Protein AF-0000000078898500 (afdb_homodimer)

Secondary structure (DSSP, 8-state):
-EEEEEEEEE-HHHHHHHHHHHHHH-GGGS-SSEEEEEEEEEETTEEEEEEEE-TT-SS-EEEEEEHHHHHHHHHHHHHHTT----SSSEEEEEEETTEEEEEEEEEE------/-EEEEEEEEE-HHHHHHHHHHHHHH-GGGS-SSEEEEEEEEEETTEEEEEEEE-TT-SS-EEEEEEHHHHHHHHHHHHHHTT----SSSEEEEEEETTEEEEEEEEEE------

Radius of gyration: 23.66 Å; Cα contacts (8 Å, |Δi|>4): 399; chains: 2; bounding box: 31×82×46 Å

Structure (mmCIF, N/CA/C/O backbone):
data_AF-0000000078898500-model_v1
#
loop_
_entity.id
_entity.type
_entity.pdbx_description
1 polymer 'Uncharacterized protein'
#
loop_
_atom_site.group_PDB
_atom_site.id
_atom_site.type_symbol
_atom_site.label_atom_id
_atom_site.label_alt_id
_atom_site.label_comp_id
_atom_site.label_asym_id
_atom_site.label_entity_id
_atom_site.label_seq_id
_atom_site.pdbx_PDB_ins_code
_atom_site.Cartn_x
_atom_site.Cartn_y
_atom_site.Cartn_z
_atom_site.occupancy
_atom_site.B_iso_or_equiv
_atom_site.auth_seq_id
_atom_site.auth_comp_id
_atom_site.auth_asym_id
_atom_site.auth_atom_id
_atom_site.pdbx_PDB_model_num
ATOM 1 N N . MET A 1 1 ? -7.785 -15.367 -3.176 1 90.25 1 MET A N 1
ATOM 2 C CA . MET A 1 1 ? -8.039 -14.023 -2.66 1 90.25 1 MET A CA 1
ATOM 3 C C . MET A 1 1 ? -6.789 -13.156 -2.762 1 90.25 1 MET A C 1
ATOM 5 O O . MET A 1 1 ? -5.684 -13.609 -2.463 1 90.25 1 MET A O 1
ATOM 9 N N . ILE A 1 2 ? -6.988 -11.938 -3.266 1 95.19 2 ILE A N 1
ATOM 10 C CA . ILE A 1 2 ? -5.906 -10.961 -3.352 1 95.19 2 ILE A CA 1
ATOM 11 C C . ILE A 1 2 ? -6.289 -9.703 -2.584 1 95.19 2 ILE A C 1
ATOM 13 O O . ILE A 1 2 ? -7.363 -9.133 -2.803 1 95.19 2 ILE A O 1
ATOM 17 N N . VAL A 1 3 ? -5.434 -9.297 -1.662 1 93.69 3 VAL A N 1
ATOM 18 C CA . VAL A 1 3 ? -5.684 -8.117 -0.846 1 93.69 3 VAL A CA 1
ATOM 19 C C . VAL A 1 3 ? -4.598 -7.074 -1.104 1 93.69 3 VAL A C 1
ATOM 21 O O . VAL A 1 3 ? -3.416 -7.41 -1.2 1 93.69 3 VAL A O 1
ATOM 24 N N . GLU A 1 4 ? -4.961 -5.895 -1.242 1 92.94 4 GLU A N 1
ATOM 25 C CA . GLU A 1 4 ? -4.023 -4.781 -1.374 1 92.94 4 GLU A CA 1
ATOM 26 C C . GLU A 1 4 ? -4.016 -3.918 -0.11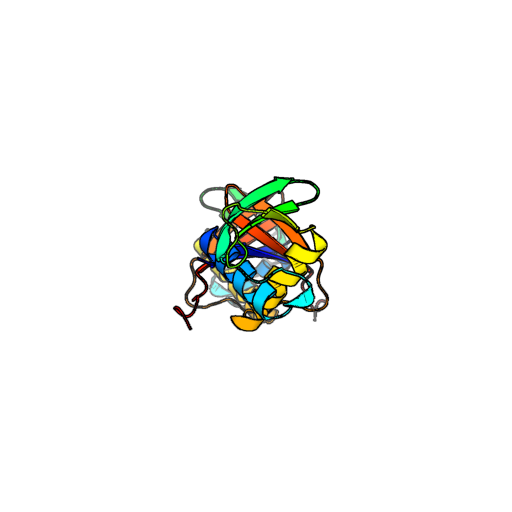6 1 92.94 4 GLU A C 1
ATOM 28 O O . GLU A 1 4 ? -5.07 -3.537 0.392 1 92.94 4 GLU A O 1
ATOM 33 N N . ASN A 1 5 ? -2.828 -3.689 0.376 1 93.88 5 ASN A N 1
ATOM 34 C CA . ASN A 1 5 ? -2.596 -2.73 1.45 1 93.88 5 ASN A CA 1
ATOM 35 C C . ASN A 1 5 ? -1.74 -1.559 0.98 1 93.88 5 ASN A C 1
ATOM 37 O O . ASN A 1 5 ? -0.604 -1.75 0.543 1 93.88 5 ASN A O 1
ATOM 41 N N . ARG A 1 6 ? -2.367 -0.391 0.997 1 93 6 ARG A N 1
ATOM 42 C CA . ARG A 1 6 ? -1.661 0.835 0.641 1 93 6 ARG A CA 1
ATOM 43 C C . ARG A 1 6 ? -1.392 1.69 1.874 1 93 6 ARG A C 1
ATOM 45 O O . ARG A 1 6 ? -2.309 1.981 2.646 1 93 6 ARG A O 1
ATOM 52 N N . ARG A 1 7 ? -0.132 2.078 2.09 1 95.12 7 ARG A N 1
ATOM 53 C CA . ARG A 1 7 ? 0.268 2.939 3.197 1 95.12 7 ARG A CA 1
ATOM 54 C C . ARG A 1 7 ? 0.946 4.207 2.689 1 95.12 7 ARG A C 1
ATOM 56 O O . ARG A 1 7 ? 1.922 4.137 1.939 1 95.12 7 ARG A O 1
ATOM 63 N N . ILE A 1 8 ? 0.421 5.324 3.018 1 96.12 8 ILE A N 1
ATOM 64 C CA . ILE A 1 8 ? 1.03 6.613 2.711 1 96.12 8 ILE A CA 1
ATOM 65 C C . ILE A 1 8 ? 1.649 7.207 3.977 1 96.12 8 ILE A C 1
ATOM 67 O O . ILE A 1 8 ? 0.943 7.492 4.945 1 96.12 8 ILE A O 1
ATOM 71 N N . ILE A 1 9 ? 2.928 7.445 3.932 1 97.19 9 ILE A N 1
ATOM 72 C CA . ILE A 1 9 ? 3.682 7.914 5.09 1 97.19 9 ILE A CA 1
ATOM 73 C C . ILE A 1 9 ? 4.047 9.383 4.906 1 97.19 9 ILE A C 1
ATOM 75 O O . ILE A 1 9 ? 4.672 9.758 3.912 1 97.19 9 ILE A O 1
ATOM 79 N N . PHE A 1 10 ? 3.652 10.164 5.848 1 97.5 10 PHE A N 1
ATOM 80 C CA . PHE A 1 10 ? 3.922 11.594 5.828 1 97.5 10 PHE A CA 1
ATOM 81 C C . PHE A 1 10 ? 5.004 11.953 6.84 1 97.5 10 PHE A C 1
ATOM 83 O O . PHE A 1 10 ? 4.824 11.773 8.047 1 97.5 10 PHE A O 1
ATOM 90 N N . SER A 1 11 ? 6.098 12.453 6.355 1 96.38 11 SER A N 1
ATOM 91 C CA . SER A 1 11 ? 7.152 12.93 7.246 1 96.38 11 SER A CA 1
ATOM 92 C C . SER A 1 11 ? 6.668 14.094 8.109 1 96.38 11 SER A C 1
ATOM 94 O O . SER A 1 11 ? 5.621 14.688 7.828 1 96.38 11 SER A O 1
ATOM 96 N N . PRO A 1 12 ? 7.438 14.422 9.141 1 95.69 12 PRO A N 1
ATOM 97 C CA . PRO A 1 12 ? 7.074 15.594 9.945 1 95.69 12 PRO A CA 1
ATOM 98 C C . PRO A 1 12 ? 6.957 16.875 9.117 1 95.69 12 PRO A C 1
ATOM 100 O O . PRO A 1 12 ? 6.062 17.688 9.352 1 95.69 12 PRO A O 1
ATOM 103 N N . GLU A 1 13 ? 7.797 16.984 8.156 1 94.94 13 GLU A N 1
ATOM 104 C CA . GLU A 1 13 ? 7.742 18.156 7.285 1 94.94 13 GLU A CA 1
ATOM 105 C C . GLU A 1 13 ? 6.469 18.172 6.445 1 94.94 13 GLU A C 1
ATOM 107 O O . GLU A 1 13 ? 5.84 19.203 6.27 1 94.94 13 GLU A O 1
ATOM 112 N N . ALA A 1 14 ? 6.105 17 5.957 1 96.5 14 ALA A N 1
ATOM 113 C CA . ALA A 1 14 ? 4.875 16.891 5.18 1 96.5 14 ALA A CA 1
ATOM 114 C C . ALA A 1 14 ? 3.65 17.188 6.043 1 96.5 14 ALA A C 1
ATOM 116 O O . ALA A 1 14 ? 2.699 17.812 5.578 1 96.5 14 ALA A O 1
ATOM 117 N N . VAL A 1 15 ? 3.701 16.734 7.254 1 96.56 15 VAL A N 1
ATOM 118 C CA . VAL A 1 15 ? 2.6 17 8.172 1 96.56 15 VAL A CA 1
ATOM 119 C C . VAL A 1 15 ? 2.48 18.5 8.422 1 96.56 15 VAL A C 1
ATOM 121 O O . VAL A 1 15 ? 1.374 19.047 8.43 1 96.56 15 VAL A O 1
ATOM 124 N N . ARG A 1 16 ? 3.588 19.156 8.586 1 95.81 16 ARG A N 1
ATOM 125 C CA . ARG A 1 16 ? 3.574 20.594 8.797 1 95.81 16 ARG A CA 1
ATOM 126 C C . ARG A 1 16 ? 2.943 21.312 7.605 1 95.81 16 ARG A C 1
ATOM 128 O O . ARG A 1 16 ? 2.119 22.219 7.781 1 95.81 16 ARG A O 1
ATOM 135 N N . GLU A 1 17 ? 3.285 20.859 6.422 1 95.81 17 GLU A N 1
ATOM 136 C CA . GLU A 1 17 ? 2.705 21.453 5.219 1 95.81 17 GLU A CA 1
ATOM 137 C C . GLU A 1 17 ? 1.206 21.172 5.137 1 95.81 17 GLU A C 1
ATOM 139 O O . GLU A 1 17 ? 0.433 22.031 4.707 1 95.81 17 GLU A O 1
ATOM 144 N N . ALA A 1 18 ? 0.847 20.031 5.582 1 96.56 18 ALA A N 1
ATOM 145 C CA . ALA A 1 18 ? -0.57 19.672 5.586 1 96.56 18 ALA A CA 1
ATOM 146 C C . ALA A 1 18 ? -1.352 20.547 6.562 1 96.56 18 ALA A C 1
ATOM 148 O O . ALA A 1 18 ? -2.469 20.984 6.262 1 96.56 18 ALA A O 1
ATOM 149 N N . VAL A 1 19 ? -0.751 20.812 7.668 1 95.56 19 VAL A N 1
ATOM 150 C CA . VAL A 1 19 ? -1.389 21.672 8.664 1 95.56 19 VAL A CA 1
ATOM 151 C C . VAL A 1 19 ? -1.566 23.078 8.086 1 95.56 19 VAL A C 1
ATOM 153 O O . VAL A 1 19 ? -2.637 23.672 8.219 1 95.56 19 VAL A O 1
ATOM 156 N N . LYS A 1 20 ? -0.564 23.562 7.457 1 93.88 20 LYS A N 1
ATOM 157 C CA . LYS A 1 20 ? -0.644 24.891 6.859 1 93.88 20 LYS A CA 1
ATOM 158 C C . LYS A 1 20 ? -1.783 24.969 5.848 1 93.88 20 LYS A C 1
ATOM 160 O O . LYS A 1 20 ? -2.596 25.891 5.891 1 93.88 20 LYS A O 1
ATOM 165 N N . LEU A 1 21 ? -1.837 24 5.02 1 94.56 21 LEU A N 1
ATOM 166 C CA . LEU A 1 21 ? -2.881 23.953 4 1 94.56 21 LEU A CA 1
ATOM 167 C C . LEU A 1 21 ? -4.262 23.906 4.641 1 94.56 21 LEU A C 1
ATOM 169 O O . LEU A 1 21 ? -5.18 24.609 4.215 1 94.56 21 LEU A O 1
ATOM 173 N N . TYR A 1 22 ? -4.355 23.078 5.594 1 94.62 22 TYR A N 1
ATOM 174 C CA . TYR A 1 22 ? -5.641 22.891 6.258 1 94.62 22 TYR A CA 1
ATOM 175 C C . TYR A 1 22 ? -6.125 24.172 6.902 1 94.62 22 TYR A C 1
ATOM 177 O O . TYR A 1 22 ? -7.297 24.547 6.777 1 94.62 22 TYR A O 1
ATOM 185 N N . ARG A 1 23 ? -5.262 24.859 7.508 1 90.69 23 ARG A N 1
ATOM 186 C CA . ARG A 1 23 ? -5.59 26.125 8.156 1 90.69 23 ARG A CA 1
ATOM 187 C C . ARG A 1 23 ? -5.98 27.188 7.129 1 90.69 23 ARG A C 1
ATOM 189 O O . ARG A 1 23 ? -6.883 28 7.371 1 90.69 23 ARG A O 1
ATOM 196 N N . GLU A 1 24 ? -5.285 27.141 6.078 1 91 24 GLU A N 1
ATOM 197 C CA . GLU A 1 24 ? -5.594 28.078 5.004 1 91 24 GLU A CA 1
ATOM 198 C C . GLU A 1 24 ? -6.965 27.797 4.395 1 91 24 GLU A C 1
ATOM 200 O O . GLU A 1 24 ? -7.68 28.719 4 1 91 24 GLU A O 1
ATOM 205 N N . SER A 1 25 ? -7.227 26.578 4.336 1 93.19 25 SER A N 1
ATOM 206 C CA . SER A 1 25 ? -8.461 26.141 3.688 1 93.19 25 SER A CA 1
ATOM 207 C C . SER A 1 25 ? -9.664 26.328 4.609 1 93.19 25 SER A C 1
ATOM 209 O O . SER A 1 25 ? -10.789 26.516 4.145 1 93.19 25 SER A O 1
ATOM 211 N N . PHE A 1 26 ? -9.422 26.281 5.895 1 90.75 26 PHE A N 1
ATOM 212 C CA . PHE A 1 26 ? -10.477 26.406 6.895 1 90.75 26 PHE A CA 1
ATOM 213 C C . PHE A 1 26 ? -10.086 27.406 7.977 1 90.75 26 PHE A C 1
ATOM 215 O O . PHE A 1 26 ? -9.93 27.031 9.141 1 90.75 26 PHE A O 1
ATOM 222 N N . PRO A 1 27 ? -10.117 28.656 7.656 1 83.19 27 PRO A N 1
ATOM 223 C CA . PRO A 1 27 ? -9.641 29.688 8.586 1 83.19 27 PRO A CA 1
ATOM 224 C C . PRO A 1 27 ? -10.5 29.781 9.844 1 83.19 27 PRO A C 1
ATOM 226 O O . PRO A 1 27 ? -10.031 30.25 10.883 1 83.19 27 PRO A O 1
ATOM 229 N N . GLN A 1 28 ? -11.711 29.344 9.734 1 80.38 28 GLN A N 1
ATOM 230 C CA . GLN A 1 28 ? -12.625 29.438 10.867 1 80.38 28 GLN A CA 1
ATOM 231 C C . GLN A 1 28 ? -12.266 28.422 11.945 1 80.38 28 GLN A C 1
ATOM 233 O O . GLN A 1 28 ? -12.688 28.562 13.102 1 80.38 28 GLN A O 1
ATOM 238 N N . LYS A 1 29 ? -11.461 27.422 11.492 1 73.69 29 LYS A N 1
ATOM 239 C CA . LYS A 1 29 ? -11.148 26.344 12.43 1 73.69 29 LYS A CA 1
ATOM 240 C C . LYS A 1 29 ? -9.859 26.641 13.195 1 73.69 29 LYS A C 1
ATOM 242 O O . LYS A 1 29 ? -9.578 26 14.203 1 73.69 29 LYS A O 1
ATOM 247 N N . GLN A 1 30 ? -9.109 27.703 12.562 1 69.19 30 GLN A N 1
ATOM 248 C CA . GLN A 1 30 ? -7.828 27.953 13.219 1 69.19 30 GLN A CA 1
ATOM 249 C C . GLN A 1 30 ? -7.547 29.453 13.297 1 69.19 30 GLN A C 1
ATOM 251 O O . GLN A 1 30 ? -7.875 30.203 12.375 1 69.19 30 GLN A O 1
ATOM 256 N N . PRO A 1 31 ? -7.027 29.844 14.492 1 69.81 31 PRO A N 1
ATOM 257 C CA . PRO A 1 31 ? -6.656 31.25 14.586 1 69.81 31 PRO A CA 1
ATOM 258 C C . PRO A 1 31 ? -5.523 31.625 13.633 1 69.81 31 PRO A C 1
ATOM 260 O O . PRO A 1 31 ? -4.648 30.812 13.344 1 69.81 31 PRO A O 1
ATOM 263 N N . PRO A 1 32 ? -5.633 32.781 13.031 1 74.88 32 PRO A N 1
ATOM 264 C CA . PRO A 1 32 ? -4.504 33.281 12.242 1 74.88 32 PRO A CA 1
ATOM 265 C C . PRO A 1 32 ? -3.207 33.344 13.039 1 74.88 32 PRO A C 1
ATOM 267 O O . PRO A 1 32 ? -3.242 33.5 14.266 1 74.88 32 PRO A O 1
ATOM 270 N N . GLY A 1 33 ? -2.082 33.031 12.516 1 85.5 33 GLY A N 1
ATOM 271 C CA . GLY A 1 33 ? -0.807 33.156 13.203 1 85.5 33 GLY A CA 1
ATOM 272 C C . GLY A 1 33 ? 0.292 32.344 12.586 1 85.5 33 GLY A C 1
ATOM 273 O O . GLY A 1 33 ? 0.13 31.797 11.484 1 85.5 33 GLY A O 1
ATOM 274 N N . VAL A 1 34 ? 1.395 32.375 13.367 1 90.19 34 VAL A N 1
ATOM 275 C CA . VAL A 1 34 ? 2.58 31.656 12.945 1 90.19 34 VAL A CA 1
ATOM 276 C C . VAL A 1 34 ? 2.541 30.234 13.516 1 90.19 34 VAL A C 1
ATOM 278 O O . VAL A 1 34 ? 2.248 30.047 14.703 1 90.19 34 VAL A O 1
ATOM 281 N N . LEU A 1 35 ? 2.75 29.281 12.664 1 92.88 35 LEU A N 1
ATOM 282 C CA . LEU A 1 35 ? 2.752 27.891 13.07 1 92.88 35 LEU A CA 1
ATOM 283 C C . LEU A 1 35 ? 4.027 27.547 13.836 1 92.88 35 LEU A C 1
ATOM 285 O O . LEU A 1 35 ? 5.133 27.844 13.375 1 92.88 35 LEU A O 1
ATOM 289 N N . GLY A 1 36 ? 3.893 27.047 15.031 1 93.75 36 GLY A N 1
ATOM 290 C CA . GLY A 1 36 ? 4.996 26.562 15.844 1 93.75 36 GLY A CA 1
ATOM 291 C C . GLY A 1 36 ? 5.156 25.062 15.812 1 93.75 36 GLY A C 1
ATOM 292 O O . GLY A 1 36 ? 4.953 24.438 14.773 1 93.75 36 GLY A O 1
ATOM 293 N N . PRO A 1 37 ? 5.574 24.469 16.922 1 94.81 37 PRO A N 1
ATOM 294 C CA . PRO A 1 37 ? 5.793 23.031 16.984 1 94.81 37 PRO A CA 1
ATOM 295 C C . PRO A 1 37 ? 4.504 22.219 16.812 1 94.81 37 PRO A C 1
ATOM 297 O O . PRO A 1 37 ? 3.438 22.672 17.234 1 94.81 37 PRO A O 1
ATOM 300 N N . ILE A 1 38 ? 4.68 21.109 16.125 1 95.5 38 ILE A N 1
ATOM 301 C CA . ILE A 1 38 ? 3.629 20.094 16 1 95.5 38 ILE A CA 1
ATOM 302 C C . ILE A 1 38 ? 4.043 18.828 16.75 1 95.5 38 ILE A C 1
ATOM 304 O O . ILE A 1 38 ? 5.109 18.266 16.484 1 95.5 38 ILE A O 1
ATOM 308 N N . ILE A 1 39 ? 3.209 18.438 17.641 1 94.56 39 ILE A N 1
ATOM 309 C CA . ILE A 1 39 ? 3.594 17.297 18.484 1 94.56 39 ILE A CA 1
ATOM 310 C C . ILE A 1 39 ? 2.496 16.234 18.453 1 94.56 39 ILE A C 1
ATOM 312 O O . ILE A 1 39 ? 1.307 16.562 18.453 1 94.56 39 ILE A O 1
ATOM 316 N N . LEU A 1 40 ? 2.922 14.992 18.422 1 95.06 40 LEU A N 1
ATOM 317 C CA . LEU A 1 40 ? 1.992 13.883 18.609 1 95.06 40 LEU A CA 1
ATOM 318 C C . LEU A 1 40 ? 1.604 13.727 20.078 1 95.06 40 LEU A C 1
ATOM 320 O O . LEU A 1 40 ? 2.432 13.336 20.891 1 95.06 40 LEU A O 1
ATOM 324 N N . ARG A 1 41 ? 0.324 13.961 20.406 1 93 41 ARG A N 1
ATOM 325 C CA . ARG A 1 41 ? -0.129 13.977 21.797 1 93 41 ARG A CA 1
ATOM 326 C C . ARG A 1 41 ? -0.593 12.594 22.234 1 93 41 ARG A C 1
ATOM 328 O O . ARG A 1 41 ? -0.509 12.25 23.422 1 93 41 ARG A O 1
ATOM 335 N N . ASN A 1 42 ? -1.138 11.961 21.312 1 90.75 42 ASN A N 1
ATOM 336 C CA . ASN A 1 42 ? -1.722 10.656 21.594 1 90.75 42 ASN A CA 1
ATOM 337 C C . ASN A 1 42 ? -1.619 9.727 20.375 1 90.75 42 ASN A C 1
ATOM 339 O O . ASN A 1 42 ? -1.684 10.18 19.234 1 90.75 42 ASN A O 1
ATOM 343 N N . GLN A 1 43 ? -1.475 8.445 20.688 1 91.06 43 GLN A N 1
ATOM 344 C CA . GLN A 1 43 ? -1.301 7.508 19.578 1 91.06 43 GLN A CA 1
ATOM 345 C C . GLN A 1 43 ? -2.586 6.734 19.312 1 91.06 43 GLN A C 1
ATOM 347 O O . GLN A 1 43 ? -2.852 6.332 18.172 1 91.06 43 GLN A O 1
ATOM 352 N N . ALA A 1 44 ? -3.387 6.488 20.391 1 89.38 44 ALA A N 1
ATOM 353 C CA . ALA A 1 44 ? -4.617 5.723 20.219 1 89.38 44 ALA A CA 1
ATOM 354 C C . ALA A 1 44 ? -5.684 6.164 21.219 1 89.38 44 ALA A C 1
ATOM 356 O O . ALA A 1 44 ? -5.598 5.844 22.406 1 89.38 44 ALA A O 1
ATOM 357 N N . PRO A 1 45 ? -6.676 7.125 20.734 1 91.56 45 PRO A N 1
ATOM 358 C CA . PRO A 1 45 ? -6.793 7.641 19.359 1 91.56 45 PRO A CA 1
ATOM 359 C C . PRO A 1 45 ? -5.746 8.703 19.047 1 91.56 45 PRO A C 1
ATOM 361 O O . PRO A 1 45 ? -5.234 9.367 19.938 1 91.56 45 PRO A O 1
ATOM 364 N N . LEU A 1 46 ? -5.418 8.859 17.812 1 95.38 46 LEU A N 1
ATOM 365 C CA . LEU A 1 46 ? -4.426 9.828 17.359 1 95.38 46 LEU A CA 1
ATOM 366 C C . LEU A 1 46 ? -4.859 11.25 17.688 1 95.38 46 LEU A C 1
ATOM 368 O O . LEU A 1 46 ? -6.027 11.602 17.516 1 95.38 46 LEU A O 1
ATOM 372 N N . ALA A 1 47 ? -3.98 11.992 18.203 1 96.56 47 ALA A N 1
ATOM 373 C CA . ALA A 1 47 ? -4.203 13.414 18.453 1 96.56 47 ALA A CA 1
ATOM 374 C C . ALA A 1 47 ? -2.934 14.227 18.219 1 96.56 47 ALA A C 1
ATOM 376 O O . ALA A 1 47 ? -1.844 13.812 18.625 1 96.56 47 ALA A O 1
ATOM 377 N N . LEU A 1 48 ? -3.102 15.352 17.562 1 96.31 48 LEU A N 1
ATOM 378 C CA . LEU A 1 48 ? -1.979 16.234 17.25 1 96.31 48 LEU A CA 1
ATOM 379 C C . LEU A 1 48 ? -2.104 17.547 18 1 96.31 48 LEU A C 1
ATOM 381 O O . LEU A 1 48 ? -3.184 18.141 18.047 1 96.31 48 LEU A O 1
ATOM 385 N N . GLY A 1 49 ? -1.084 17.922 18.641 1 95.81 49 GLY A N 1
ATOM 386 C CA . GLY A 1 49 ? -0.986 19.266 19.203 1 95.81 49 GLY A CA 1
ATOM 387 C C . GLY A 1 49 ? -0.277 20.234 18.266 1 95.81 49 GLY A C 1
ATOM 388 O O . GLY A 1 49 ? 0.845 19.969 17.828 1 95.81 49 GLY A O 1
ATOM 389 N N . ILE A 1 50 ? -0.954 21.297 18 1 95 50 ILE A N 1
ATOM 390 C CA . ILE A 1 50 ? -0.419 22.328 17.109 1 95 50 ILE A CA 1
ATOM 391 C C . ILE A 1 50 ? -0.225 23.625 17.875 1 95 50 ILE A C 1
ATOM 393 O O . ILE A 1 50 ? -1.163 24.141 18.5 1 95 50 ILE A O 1
ATOM 397 N N . SER A 1 51 ? 0.979 24.109 17.812 1 94.19 51 SER A N 1
ATOM 398 C CA . SER A 1 51 ? 1.248 25.391 18.453 1 94.19 51 SER A CA 1
ATOM 399 C C . SER A 1 51 ? 1.11 26.547 17.469 1 94.19 51 SER A C 1
ATOM 401 O O . SER A 1 51 ? 1.684 26.5 16.375 1 94.19 51 SER A O 1
ATOM 403 N N . VAL A 1 52 ? 0.276 27.516 17.891 1 92.56 52 VAL A N 1
ATOM 404 C CA . VAL A 1 52 ? 0.057 28.672 17.016 1 92.56 52 VAL A CA 1
ATOM 405 C C . VAL A 1 52 ? 0.319 29.953 17.797 1 92.56 52 VAL A C 1
ATOM 407 O O . VAL A 1 52 ? -0.134 30.109 18.938 1 92.56 52 VAL A O 1
ATOM 410 N N . GLN A 1 53 ? 1.094 30.844 17.156 1 92.31 53 GLN A N 1
ATOM 411 C CA . GLN A 1 53 ? 1.301 32.188 17.719 1 92.31 53 GLN A CA 1
ATOM 412 C C . GLN A 1 53 ? 0.488 33.219 16.969 1 92.31 53 GLN A C 1
ATOM 414 O O . GLN A 1 53 ? 0.762 33.5 15.805 1 92.31 53 GLN A O 1
ATOM 419 N N . ALA A 1 54 ? -0.534 33.781 17.688 1 85.81 54 ALA A N 1
ATOM 420 C CA . ALA A 1 54 ? -1.35 34.844 17.078 1 85.81 54 ALA A CA 1
ATOM 421 C C . ALA A 1 54 ? -0.516 36.094 16.781 1 85.81 54 ALA A C 1
ATOM 423 O O . ALA A 1 54 ? 0.501 36.344 17.438 1 85.81 54 ALA A O 1
ATOM 424 N N . VAL A 1 55 ? -1.06 36.75 15.766 1 83.12 55 VAL A N 1
ATOM 425 C CA . VAL A 1 55 ? -0.391 38 15.461 1 83.12 55 VAL A CA 1
ATOM 426 C C . VAL A 1 55 ? -0.405 38.906 16.688 1 83.12 55 VAL A C 1
ATOM 428 O O . VAL A 1 55 ? -1.461 39.156 17.281 1 83.12 55 VAL A O 1
ATOM 431 N N . GLY A 1 56 ? 0.711 39.375 17.047 1 86.62 56 GLY A N 1
ATOM 432 C CA . GLY A 1 56 ? 0.811 40.281 18.172 1 86.62 56 GLY A CA 1
ATOM 433 C C . GLY A 1 56 ? 0.928 39.562 19.516 1 86.62 56 GLY A C 1
ATOM 434 O O . GLY A 1 56 ? 1.115 40.219 20.547 1 86.62 56 GLY A O 1
ATOM 435 N N . ALA A 1 57 ? 0.646 38.312 19.422 1 86.75 57 ALA A N 1
ATOM 436 C CA . ALA A 1 57 ? 0.751 37.562 20.656 1 86.75 57 ALA A CA 1
ATOM 437 C C . ALA A 1 57 ? 2.201 37.188 20.953 1 86.75 57 ALA A C 1
ATOM 439 O O . ALA A 1 57 ? 3.012 37.062 20.031 1 86.75 57 ALA A O 1
ATOM 440 N N . SER A 1 58 ? 2.584 37.188 22.219 1 89.5 58 SER A N 1
ATOM 441 C CA . SER A 1 58 ? 3.949 36.812 22.594 1 89.5 58 SER A CA 1
ATOM 442 C C . SER A 1 58 ? 4.086 35.312 22.812 1 89.5 58 SER A C 1
ATOM 444 O O . SER A 1 58 ? 5.188 34.781 22.766 1 89.5 58 SER A O 1
ATOM 446 N N . ASN A 1 59 ? 2.932 34.719 23.141 1 91.56 59 ASN A N 1
ATOM 447 C CA . ASN A 1 59 ? 2.996 33.281 23.5 1 91.56 59 ASN A CA 1
ATOM 448 C C . ASN A 1 59 ? 2.268 32.438 22.469 1 91.56 59 ASN A C 1
ATOM 450 O O . ASN A 1 59 ? 1.387 32.906 21.766 1 91.56 59 ASN A O 1
ATOM 454 N N . PHE A 1 60 ? 2.703 31.125 22.469 1 91.5 60 PHE A N 1
ATOM 455 C CA . PHE A 1 60 ? 2.018 30.125 21.656 1 91.5 60 PHE A CA 1
ATOM 456 C C . PHE A 1 60 ? 0.805 29.562 22.391 1 91.5 60 PHE A C 1
ATOM 458 O O . PHE A 1 60 ? 0.839 29.391 23.609 1 91.5 60 PHE A O 1
ATOM 465 N N . ARG A 1 61 ? -0.254 29.375 21.578 1 90.38 61 ARG A N 1
ATOM 466 C CA . ARG A 1 61 ? -1.407 28.609 22.031 1 90.38 61 ARG A CA 1
ATOM 467 C C . ARG A 1 61 ? -1.459 27.25 21.344 1 90.38 61 ARG A C 1
ATOM 469 O O . ARG A 1 61 ? -1.124 27.141 20.156 1 90.38 61 ARG A O 1
ATOM 476 N N . GLU A 1 62 ? -1.932 26.297 22.094 1 90.88 62 GLU A N 1
ATOM 477 C CA . GLU A 1 62 ? -1.978 24.938 21.531 1 90.88 62 GLU A CA 1
ATOM 478 C C . GLU A 1 62 ? -3.4 24.562 21.141 1 90.88 62 GLU A C 1
ATOM 480 O O . GLU A 1 62 ? -4.344 24.797 21.891 1 90.88 62 GLU A O 1
AT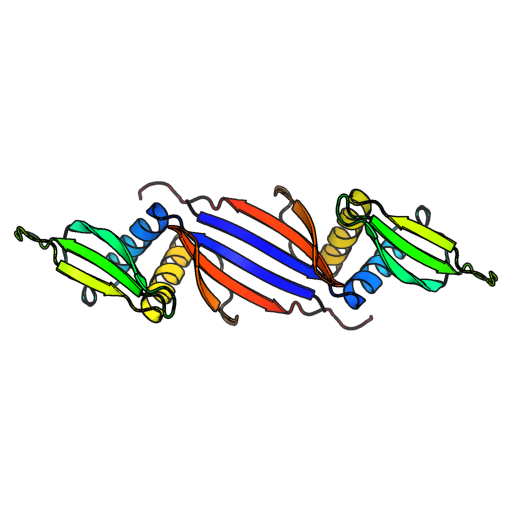OM 485 N N . ILE A 1 63 ? -3.494 24.047 19.984 1 90.94 63 ILE A N 1
ATOM 486 C CA . ILE A 1 63 ? -4.746 23.484 19.484 1 90.94 63 ILE A CA 1
ATOM 487 C C . ILE A 1 63 ? -4.586 21.984 19.266 1 90.94 63 ILE A C 1
ATOM 489 O O . ILE A 1 63 ? -3.545 21.516 18.781 1 90.94 63 ILE A O 1
ATOM 493 N N . GLU A 1 64 ? -5.625 21.312 19.672 1 94.62 64 GLU A N 1
ATOM 494 C CA . GLU A 1 64 ? -5.586 19.859 19.469 1 94.62 64 GLU A CA 1
ATOM 495 C C . GLU A 1 64 ? -6.453 19.438 18.297 1 94.62 64 GLU A C 1
ATOM 497 O O . GLU A 1 64 ? -7.586 19.906 18.141 1 94.62 64 GLU A O 1
ATOM 502 N N . MET A 1 65 ? -5.883 18.688 17.469 1 95.12 65 MET A N 1
ATOM 503 C CA . MET A 1 65 ? -6.629 18.078 16.391 1 95.12 65 MET A CA 1
ATOM 504 C C . MET A 1 65 ? -6.945 16.609 16.703 1 95.12 65 MET A C 1
ATOM 506 O O . MET A 1 65 ? -6.051 15.844 17.047 1 95.12 65 MET A O 1
ATOM 510 N N . ALA A 1 66 ? -8.211 16.312 16.547 1 95.5 66 ALA A N 1
ATOM 511 C CA . ALA A 1 66 ? -8.633 14.922 16.781 1 95.5 66 ALA A CA 1
ATOM 512 C C . ALA A 1 66 ? -8.359 14.062 15.547 1 95.5 66 ALA A C 1
ATOM 514 O O . ALA A 1 66 ? -8.055 14.586 14.469 1 95.5 66 ALA A O 1
ATOM 515 N N . GLU A 1 67 ? -8.461 12.758 15.781 1 95.5 67 GLU A N 1
ATOM 516 C CA . GLU A 1 67 ? -8.141 11.781 14.742 1 95.5 67 GLU A CA 1
ATOM 517 C C . GLU A 1 67 ? -8.922 12.062 13.461 1 95.5 67 GLU A C 1
ATOM 519 O O . GLU A 1 67 ? -8.375 11.984 12.367 1 95.5 67 GLU A O 1
ATOM 524 N N . THR A 1 68 ? -10.203 12.391 13.641 1 94.25 68 THR A N 1
ATOM 525 C CA . THR A 1 68 ? -11.031 12.633 12.469 1 94.25 68 THR A CA 1
ATOM 526 C C . THR A 1 68 ? -10.57 13.875 11.719 1 94.25 68 THR A C 1
ATOM 528 O O . THR A 1 68 ? -10.586 13.906 10.484 1 94.25 68 THR A O 1
ATOM 531 N N . GLU A 1 69 ? -10.125 14.852 12.406 1 95.06 69 GLU A N 1
ATOM 532 C CA . GLU A 1 69 ? -9.633 16.078 11.773 1 95.06 69 GLU A CA 1
ATOM 533 C C . GLU A 1 69 ? -8.289 15.836 11.094 1 95.06 69 GLU A C 1
ATOM 535 O O . GLU A 1 69 ? -8.031 16.375 10.016 1 95.06 69 GLU A O 1
ATOM 540 N N . ILE A 1 70 ? -7.441 15.039 11.758 1 96.38 70 ILE A N 1
ATOM 541 C CA . ILE A 1 70 ? -6.152 14.68 11.18 1 96.38 70 ILE A CA 1
ATOM 542 C C . ILE A 1 70 ? -6.367 13.961 9.844 1 96.38 70 ILE A C 1
ATOM 544 O O . ILE A 1 70 ? -5.711 14.273 8.852 1 96.38 70 ILE A O 1
ATOM 548 N N . ALA A 1 71 ? -7.348 13.086 9.898 1 95.19 71 ALA A N 1
ATOM 549 C CA . ALA A 1 71 ? -7.664 12.352 8.68 1 95.19 71 ALA A CA 1
ATOM 550 C C . ALA A 1 71 ? -8.102 13.297 7.566 1 95.19 71 ALA A C 1
ATOM 552 O O . ALA A 1 71 ? -7.621 13.203 6.434 1 95.19 71 ALA A O 1
ATOM 553 N N . ALA A 1 72 ? -9.031 14.195 7.945 1 95 72 ALA A N 1
ATOM 554 C CA . ALA A 1 72 ? -9.516 15.156 6.961 1 95 72 ALA A CA 1
ATOM 555 C C . ALA A 1 72 ? -8.375 16.016 6.418 1 95 72 ALA A C 1
ATOM 557 O O . ALA A 1 72 ? -8.312 16.281 5.219 1 95 72 ALA A O 1
ATOM 558 N N . MET A 1 73 ? -7.469 16.391 7.215 1 96.06 73 MET A N 1
ATOM 559 C CA . MET A 1 73 ? -6.316 17.219 6.852 1 96.06 73 MET A CA 1
ATOM 560 C C . MET A 1 73 ? -5.414 16.484 5.867 1 96.06 73 MET A C 1
ATOM 562 O O . MET A 1 73 ? -5.043 17.031 4.828 1 96.06 73 MET A O 1
ATOM 566 N N . LEU A 1 74 ? -5.113 15.242 6.199 1 96.62 74 LEU A N 1
ATOM 567 C CA . LEU A 1 74 ? -4.215 14.477 5.344 1 96.62 74 LEU A CA 1
ATOM 568 C C . LEU A 1 74 ? -4.875 14.156 4.008 1 96.62 74 LEU A C 1
ATOM 570 O O . LEU A 1 74 ? -4.215 14.164 2.965 1 96.62 74 LEU A O 1
ATOM 574 N N . ILE A 1 75 ? -6.16 13.914 4.023 1 95.69 75 ILE A N 1
ATOM 575 C CA . ILE A 1 75 ? -6.902 13.656 2.795 1 95.69 75 ILE A CA 1
ATOM 576 C C . ILE A 1 75 ? -6.898 14.906 1.915 1 95.69 75 ILE A C 1
ATOM 578 O O . ILE A 1 75 ? -6.664 14.82 0.707 1 95.69 75 ILE A O 1
ATOM 582 N N . LEU A 1 76 ? -7.133 16 2.469 1 95.75 76 LEU A N 1
ATOM 583 C CA . LEU A 1 76 ? -7.074 17.266 1.738 1 95.75 76 LEU A CA 1
ATOM 584 C C . LEU A 1 76 ? -5.691 17.484 1.123 1 95.75 76 LEU A C 1
ATOM 586 O O . LEU A 1 76 ? -5.578 17.906 -0.029 1 95.75 76 LEU A O 1
ATOM 590 N N . TYR A 1 77 ? -4.664 17.188 1.897 1 96.69 77 TYR A N 1
ATOM 591 C CA . TYR A 1 77 ? -3.293 17.359 1.436 1 96.69 77 TYR A CA 1
ATOM 592 C C . TYR A 1 77 ? -2.994 16.438 0.258 1 96.69 77 TYR A C 1
ATOM 594 O O . TYR A 1 77 ? -2.346 16.844 -0.708 1 96.69 77 TYR A O 1
ATOM 602 N N . CYS A 1 78 ? -3.498 15.234 0.35 1 95.38 78 CYS A N 1
ATOM 603 C CA . CYS A 1 7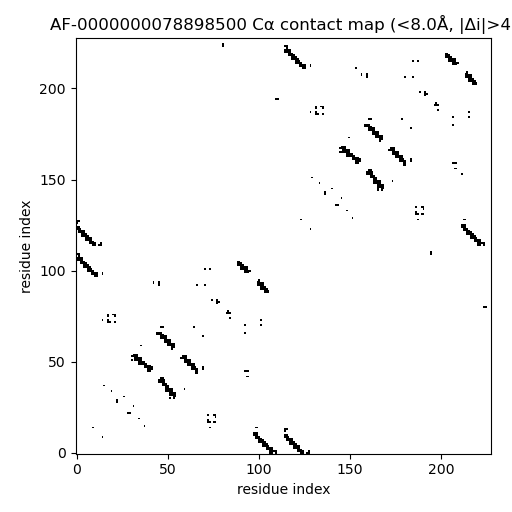8 ? -3.354 14.297 -0.761 1 95.38 78 CYS A CA 1
ATOM 604 C C . CYS A 1 78 ? -4.059 14.82 -2.008 1 95.38 78 CYS A C 1
ATOM 606 O O . CYS A 1 78 ? -3.537 14.703 -3.117 1 95.38 78 CYS A O 1
ATOM 608 N N . ARG A 1 79 ? -5.227 15.32 -1.8 1 95 79 ARG A N 1
ATOM 609 C CA . ARG A 1 79 ? -5.965 15.891 -2.924 1 95 79 ARG A CA 1
ATOM 610 C C . ARG A 1 79 ? -5.172 17.016 -3.59 1 95 79 ARG A C 1
ATOM 612 O O . ARG A 1 79 ? -5.062 17.062 -4.816 1 95 79 ARG A O 1
ATOM 619 N N . ARG A 1 80 ? -4.621 17.812 -2.809 1 94.44 80 ARG A N 1
ATOM 620 C CA . ARG A 1 80 ? -3.814 18.938 -3.297 1 94.44 80 ARG A CA 1
ATOM 621 C C . ARG A 1 80 ? -2.625 18.438 -4.105 1 94.44 80 ARG A C 1
ATOM 623 O O . ARG A 1 80 ? -2.242 19.047 -5.105 1 94.44 80 ARG A O 1
ATOM 630 N N . LEU A 1 81 ? -2.039 17.375 -3.652 1 93.62 81 LEU A N 1
ATOM 631 C CA . LEU A 1 81 ? -0.854 16.812 -4.297 1 93.62 81 LEU A CA 1
ATOM 632 C C . LEU A 1 81 ? -1.244 15.859 -5.418 1 93.62 81 LEU A C 1
ATOM 634 O O . LEU A 1 81 ? -0.377 15.258 -6.055 1 93.62 81 LEU A O 1
ATOM 638 N N . LYS A 1 82 ? -2.553 15.633 -5.629 1 93.31 82 LYS A N 1
ATOM 639 C CA . LYS A 1 82 ? -3.096 14.758 -6.664 1 93.31 82 LYS A CA 1
ATOM 640 C C . LYS A 1 82 ? -2.709 13.305 -6.414 1 93.31 82 LYS A C 1
ATOM 642 O O . LYS A 1 82 ? -2.406 12.562 -7.352 1 93.31 82 LYS A O 1
ATOM 647 N N . ILE A 1 83 ? -2.627 12.969 -5.172 1 92.12 83 ILE A N 1
ATOM 648 C CA . ILE A 1 83 ? -2.471 11.57 -4.766 1 92.12 83 ILE A CA 1
ATOM 649 C C . ILE A 1 83 ? -3.842 10.906 -4.676 1 92.12 83 ILE A C 1
ATOM 651 O O . ILE A 1 83 ? -4.652 11.25 -3.812 1 92.12 83 ILE A O 1
ATOM 655 N N . PRO A 1 84 ? -4.047 9.93 -5.484 1 88.75 84 PRO A N 1
ATOM 656 C CA . PRO A 1 84 ? -5.387 9.344 -5.516 1 88.75 84 PRO A CA 1
ATOM 657 C C . PRO A 1 84 ? -5.672 8.461 -4.305 1 88.75 84 PRO A C 1
ATOM 659 O O . PRO A 1 84 ? -4.848 7.613 -3.943 1 88.75 84 PRO A O 1
ATOM 662 N N . LEU A 1 85 ? -6.84 8.695 -3.688 1 89.25 85 LEU A N 1
ATOM 663 C CA . LEU A 1 85 ? -7.355 7.867 -2.604 1 89.25 85 LEU A CA 1
ATOM 664 C C . LEU A 1 85 ? -8.742 7.328 -2.941 1 89.25 85 LEU A C 1
ATOM 666 O O . LEU A 1 85 ? -9.625 8.086 -3.34 1 89.25 85 LEU A O 1
ATOM 670 N N . PRO A 1 86 ? -8.812 6.027 -2.832 1 84.69 86 PRO A N 1
ATOM 671 C CA . PRO A 1 86 ? -10.156 5.492 -3.092 1 84.69 86 PRO A CA 1
ATOM 672 C C . PRO A 1 86 ? -11.211 6.059 -2.143 1 84.69 86 PRO A C 1
ATOM 674 O O . PRO A 1 86 ? -10.938 6.234 -0.951 1 84.69 86 PRO A O 1
ATOM 677 N N . ARG A 1 87 ? -12.391 6.301 -2.705 1 78.69 87 ARG A N 1
ATOM 678 C CA . ARG A 1 87 ? -13.469 6.871 -1.903 1 78.69 87 ARG A CA 1
ATOM 679 C C . ARG A 1 87 ? -14.039 5.836 -0.938 1 78.69 87 ARG A C 1
ATOM 681 O O . ARG A 1 87 ? -14.195 6.113 0.253 1 78.69 87 ARG A O 1
ATOM 688 N N . ALA A 1 88 ? -14.297 4.652 -1.507 1 76.19 88 ALA A N 1
ATOM 689 C CA . ALA A 1 88 ? -14.945 3.592 -0.741 1 76.19 88 ALA A CA 1
ATOM 690 C C . ALA A 1 88 ? -13.922 2.576 -0.239 1 76.19 88 ALA A C 1
ATOM 692 O O . ALA A 1 88 ? -13.719 1.531 -0.864 1 76.19 88 ALA A O 1
ATOM 693 N N . SER A 1 89 ? -13.133 2.945 0.703 1 76.69 89 SER A N 1
ATOM 694 C CA . SER A 1 89 ? -12.172 2.016 1.282 1 76.69 89 SER A CA 1
ATOM 695 C C . SER A 1 89 ? -11.977 2.275 2.771 1 76.69 89 SER A C 1
ATOM 697 O O . SER A 1 89 ? -12.234 3.381 3.254 1 76.69 89 SER A O 1
ATOM 699 N N . SER A 1 90 ? -11.703 1.248 3.486 1 81.25 90 SER A N 1
ATOM 700 C CA . SER A 1 90 ? -11.367 1.392 4.898 1 81.25 90 SER A CA 1
ATOM 701 C C . SER A 1 90 ? -10.055 2.143 5.078 1 81.25 90 SER A C 1
ATOM 703 O O . SER A 1 90 ? -9.062 1.843 4.406 1 81.25 90 SER A O 1
ATOM 705 N N . LYS A 1 91 ? -10.109 3.279 5.809 1 83.56 91 LYS A N 1
ATOM 706 C CA . LYS A 1 91 ? -8.914 4.07 6.082 1 83.56 91 LYS A CA 1
ATOM 707 C C . LYS A 1 91 ? -8.555 4.031 7.562 1 83.56 91 LYS A C 1
ATOM 709 O O . LYS A 1 91 ? -9.445 4.07 8.422 1 83.56 91 LYS A O 1
ATOM 714 N N . SER A 1 92 ? -7.41 3.711 7.848 1 91.31 92 SER A N 1
ATOM 715 C CA . SER A 1 92 ? -6.918 3.779 9.219 1 91.31 92 SER A CA 1
ATOM 716 C C . SER A 1 92 ? -5.688 4.676 9.32 1 91.31 92 SER A C 1
ATOM 718 O O . SER A 1 92 ? -4.988 4.895 8.328 1 91.31 92 SER A O 1
ATOM 720 N N . MET A 1 93 ? -5.52 5.273 10.484 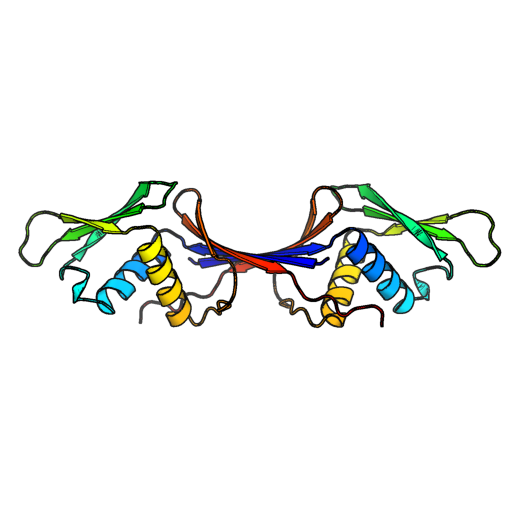1 94.06 93 MET A N 1
ATOM 721 C CA . MET A 1 93 ? -4.383 6.16 10.719 1 94.06 93 MET A CA 1
ATOM 722 C C . MET A 1 93 ? -3.527 5.652 11.867 1 94.06 93 MET A C 1
ATOM 724 O O . MET A 1 93 ? -4.051 5.125 12.852 1 94.06 93 MET A O 1
ATOM 728 N N . GLU A 1 94 ? -2.355 5.867 11.734 1 95.56 94 GLU A N 1
ATOM 729 C CA . GLU A 1 94 ? -1.438 5.555 12.828 1 95.56 94 GLU A CA 1
ATOM 730 C C . GLU A 1 94 ? -0.203 6.449 12.781 1 95.56 94 GLU A C 1
ATOM 732 O O . GLU A 1 94 ? 0.04 7.133 11.789 1 95.56 94 GLU A O 1
ATOM 737 N N . ALA A 1 95 ? 0.517 6.504 13.898 1 96 95 ALA A N 1
ATOM 738 C CA . ALA A 1 95 ? 1.827 7.145 13.953 1 96 95 ALA A CA 1
ATOM 739 C C . ALA A 1 95 ? 2.947 6.109 13.898 1 96 95 ALA A C 1
ATOM 741 O O . ALA A 1 95 ? 2.826 5.023 14.469 1 96 95 ALA A O 1
ATOM 742 N N . GLN A 1 96 ? 3.887 6.371 13.195 1 93.31 96 GLN A N 1
ATOM 743 C CA . GLN A 1 96 ? 5.113 5.582 13.141 1 93.31 96 GLN A CA 1
ATOM 744 C C . GLN A 1 96 ? 6.344 6.473 13.289 1 93.31 96 GLN A C 1
ATOM 746 O O . GLN A 1 96 ? 6.676 7.238 12.383 1 93.31 96 GLN A O 1
ATOM 751 N N . ASN A 1 97 ? 7 6.316 14.477 1 88.31 97 ASN A N 1
ATOM 752 C CA . ASN A 1 97 ? 8.078 7.227 14.844 1 88.31 97 ASN A CA 1
ATOM 753 C C . ASN A 1 97 ? 7.621 8.68 14.805 1 88.31 97 ASN A C 1
ATOM 755 O O . ASN A 1 97 ? 6.691 9.07 15.508 1 88.31 97 ASN A O 1
ATOM 759 N N . ASP A 1 98 ? 8.086 9.531 13.906 1 88 98 ASP A N 1
ATOM 760 C CA . ASP A 1 98 ? 7.707 10.938 13.836 1 88 98 ASP A CA 1
ATOM 761 C C . ASP A 1 98 ? 6.832 11.219 12.617 1 88 98 ASP A C 1
ATOM 763 O O . ASP A 1 98 ? 6.512 12.375 12.328 1 88 98 ASP A O 1
ATOM 767 N N . SER A 1 99 ? 6.379 10.039 12.094 1 96.44 99 SER A N 1
ATOM 768 C CA . SER A 1 99 ? 5.59 10.18 10.875 1 96.44 99 SER A CA 1
ATOM 769 C C . SER A 1 99 ? 4.137 9.797 11.109 1 96.44 99 SER A C 1
ATOM 771 O O . SER A 1 99 ? 3.816 9.117 12.086 1 96.44 99 SER A O 1
ATOM 773 N N . LEU A 1 100 ? 3.268 10.297 10.273 1 97.5 100 LEU A N 1
ATOM 774 C CA . LEU A 1 100 ? 1.882 9.852 10.227 1 97.5 100 LEU A CA 1
ATOM 775 C C . LEU A 1 100 ? 1.646 8.93 9.031 1 97.5 100 LEU A C 1
ATOM 777 O O . LEU A 1 100 ? 2.205 9.148 7.957 1 97.5 100 LEU A O 1
ATOM 781 N N . VAL A 1 101 ? 0.804 7.957 9.281 1 96.94 101 VAL A N 1
ATOM 782 C CA . VAL A 1 101 ? 0.556 6.965 8.242 1 96.94 101 VAL A CA 1
ATOM 783 C C . VAL A 1 101 ? -0.945 6.855 7.977 1 96.94 101 VAL A C 1
ATOM 785 O O . VAL A 1 101 ? -1.734 6.695 8.914 1 96.94 101 VAL A O 1
ATOM 788 N N . LEU A 1 102 ? -1.324 7.031 6.742 1 95.62 102 LEU A N 1
ATOM 789 C CA . LEU A 1 102 ? -2.66 6.695 6.262 1 95.62 102 LEU A CA 1
ATOM 790 C C . LEU A 1 102 ? -2.66 5.34 5.562 1 95.62 102 LEU A C 1
ATOM 792 O O . LEU A 1 102 ? -1.955 5.148 4.57 1 95.62 102 LEU A O 1
ATOM 796 N N . SER A 1 103 ? -3.406 4.371 6.105 1 95.31 103 SER A N 1
ATOM 797 C CA . SER A 1 103 ? -3.441 3.014 5.566 1 95.31 103 SER A CA 1
ATOM 798 C C . SER A 1 103 ? -4.793 2.705 4.934 1 95.31 103 SER A C 1
ATOM 800 O O . SER A 1 103 ? -5.84 2.986 5.523 1 95.31 103 SER A O 1
ATOM 802 N N . ILE A 1 104 ? -4.711 2.139 3.805 1 92.25 104 ILE A N 1
ATOM 803 C CA . ILE A 1 104 ? -5.906 1.76 3.057 1 92.25 104 ILE A CA 1
ATOM 804 C C . ILE A 1 104 ? -5.828 0.283 2.676 1 92.25 104 ILE A C 1
ATOM 806 O O . ILE A 1 104 ? -4.805 -0.184 2.178 1 92.25 104 ILE A O 1
ATOM 810 N N . THR A 1 105 ? -6.883 -0.495 2.939 1 91.44 105 THR A N 1
ATOM 811 C CA . THR A 1 105 ? -6.941 -1.905 2.568 1 91.44 105 THR A CA 1
ATOM 812 C C . THR A 1 105 ? -8.125 -2.172 1.642 1 91.44 105 THR A C 1
ATOM 814 O O . THR A 1 105 ? -9.219 -1.65 1.857 1 91.44 105 THR A O 1
ATOM 817 N N . LYS A 1 106 ? -7.871 -2.939 0.583 1 88.94 106 LYS A N 1
ATOM 818 C CA . LYS A 1 106 ? -8.922 -3.318 -0.354 1 88.94 106 LYS A CA 1
ATOM 819 C C . LYS A 1 106 ? -8.766 -4.766 -0.805 1 88.94 106 LYS A C 1
ATOM 821 O O . LYS A 1 106 ? -7.648 -5.227 -1.049 1 88.94 106 LYS A O 1
ATOM 826 N N . VAL A 1 107 ? -9.867 -5.41 -0.833 1 89 107 VAL A N 1
ATOM 827 C CA . VAL A 1 107 ? -9.891 -6.727 -1.462 1 89 107 VAL A CA 1
ATOM 828 C C . VAL A 1 107 ? -10.047 -6.574 -2.973 1 89 107 VAL A C 1
ATOM 830 O O . VAL A 1 107 ? -10.945 -5.879 -3.443 1 89 107 VAL A O 1
ATOM 833 N N . LEU A 1 108 ? -9.07 -7.109 -3.736 1 87.5 108 LEU A N 1
ATOM 834 C CA . LEU A 1 108 ? -9.125 -6.984 -5.188 1 87.5 108 LEU A CA 1
ATOM 835 C C . LEU A 1 108 ? -9.984 -8.086 -5.793 1 87.5 108 LEU A C 1
ATOM 837 O O . LEU A 1 108 ? -9.883 -9.25 -5.398 1 87.5 108 LEU A O 1
ATOM 841 N N . PRO A 1 109 ? -10.938 -7.598 -6.641 1 76.94 109 PRO A N 1
ATOM 842 C CA . PRO A 1 109 ? -11.828 -8.586 -7.262 1 76.94 109 PRO A CA 1
ATOM 843 C C . PRO A 1 109 ? -11.078 -9.578 -8.148 1 76.94 109 PRO A C 1
ATOM 845 O O . PRO A 1 109 ? -10.164 -9.195 -8.875 1 76.94 109 PRO A O 1
ATOM 848 N N . VAL A 1 110 ? -11.031 -10.805 -7.816 1 73.75 110 VAL A N 1
ATOM 849 C CA . VAL A 1 110 ? -10.469 -11.836 -8.688 1 73.75 110 VAL A CA 1
ATOM 850 C C . VAL A 1 110 ? -11.578 -12.461 -9.531 1 73.75 110 VAL A C 1
ATOM 852 O O . VAL A 1 110 ? -12.664 -12.758 -9.023 1 73.75 110 VAL A O 1
ATOM 855 N N . ALA A 1 111 ? -11.758 -11.953 -10.891 1 58.72 111 ALA A N 1
ATOM 856 C CA . ALA A 1 111 ? -12.797 -12.562 -11.711 1 58.72 111 ALA A CA 1
ATOM 857 C C . ALA A 1 111 ? -12.859 -14.07 -11.492 1 58.72 111 ALA A C 1
ATOM 859 O O . ALA A 1 111 ? -11.828 -14.727 -11.375 1 58.72 111 ALA A O 1
ATOM 860 N N . PRO A 1 112 ? -14 -14.516 -11.18 1 50.91 112 PRO A N 1
ATOM 861 C CA . PRO A 1 112 ? -14.188 -15.969 -11.102 1 50.91 112 PRO A CA 1
ATOM 862 C C . PRO A 1 112 ? -13.453 -16.719 -12.211 1 50.91 112 PRO A C 1
ATOM 864 O O . PRO A 1 112 ? -13.047 -16.109 -13.211 1 50.91 112 PRO A O 1
ATOM 867 N N . GLY A 1 113 ? -13.281 -18.188 -12.297 1 44.47 113 GLY A N 1
ATOM 868 C CA . GLY A 1 113 ? -12.898 -19.219 -13.266 1 44.47 113 GLY A CA 1
ATOM 869 C C . GLY A 1 113 ? -13.148 -18.797 -14.703 1 44.47 113 GLY A C 1
ATOM 870 O O . GLY A 1 113 ? -14.297 -18.641 -15.117 1 44.47 113 GLY A O 1
ATOM 871 N N . ALA A 1 114 ? -12.336 -17.906 -15.312 1 35.69 114 ALA A N 1
ATOM 872 C CA . ALA A 1 114 ? -12.367 -18.203 -16.734 1 35.69 114 ALA A CA 1
ATOM 873 C C . ALA A 1 114 ? -11.648 -19.516 -17.047 1 35.69 114 ALA A C 1
ATOM 875 O O . ALA A 1 114 ? -10.672 -19.859 -16.359 1 35.69 114 ALA A O 1
ATOM 876 N N . MET B 1 1 ? 8.508 15.008 3.047 1 90.38 1 MET B N 1
ATOM 877 C CA . MET B 1 1 ? 8.641 13.789 2.258 1 90.38 1 MET B CA 1
ATOM 878 C C . MET B 1 1 ? 7.43 12.883 2.457 1 90.38 1 MET B C 1
ATOM 880 O O . MET B 1 1 ? 6.957 12.703 3.582 1 90.38 1 MET B O 1
ATOM 884 N N . ILE B 1 2 ? 6.906 12.383 1.352 1 95.19 2 ILE B N 1
ATOM 885 C CA . ILE B 1 2 ? 5.797 11.438 1.386 1 95.19 2 ILE B CA 1
ATOM 886 C C . ILE B 1 2 ? 6.203 10.141 0.677 1 95.19 2 ILE B C 1
ATOM 888 O O . ILE B 1 2 ? 6.68 10.18 -0.459 1 95.19 2 ILE B O 1
ATOM 892 N N . VAL B 1 3 ? 6.07 9.039 1.371 1 93.75 3 VAL B N 1
ATOM 893 C CA . VAL B 1 3 ? 6.43 7.738 0.819 1 93.75 3 VAL B CA 1
ATOM 894 C C . VAL B 1 3 ? 5.191 6.852 0.739 1 93.75 3 VAL B C 1
ATOM 896 O O . VAL B 1 3 ? 4.379 6.824 1.667 1 93.75 3 VAL B O 1
ATOM 899 N N . GLU B 1 4 ? 5.023 6.188 -0.302 1 93.06 4 GLU B N 1
ATOM 900 C CA . GLU B 1 4 ? 3.949 5.211 -0.465 1 93.06 4 GLU B CA 1
ATOM 901 C C . GLU B 1 4 ? 4.492 3.785 -0.462 1 93.06 4 GLU B C 1
ATOM 903 O O . GLU B 1 4 ? 5.461 3.484 -1.161 1 93.06 4 GLU B O 1
ATOM 908 N N . ASN B 1 5 ? 3.896 2.984 0.376 1 93.88 5 ASN B N 1
ATOM 909 C CA . ASN B 1 5 ? 4.141 1.546 0.383 1 93.88 5 ASN B CA 1
ATOM 910 C C . ASN B 1 5 ? 2.898 0.764 -0.027 1 93.88 5 ASN B C 1
ATOM 912 O O . ASN B 1 5 ? 1.861 0.847 0.634 1 93.88 5 ASN B O 1
ATOM 916 N N . ARG B 1 6 ? 3.027 0.1 -1.162 1 93 6 ARG B N 1
ATOM 917 C CA . ARG B 1 6 ? 1.944 -0.747 -1.653 1 93 6 ARG B CA 1
ATOM 918 C C . ARG B 1 6 ? 2.291 -2.223 -1.496 1 93 6 ARG B C 1
ATOM 920 O O . ARG B 1 6 ? 3.357 -2.666 -1.925 1 93 6 ARG B O 1
ATOM 927 N N . ARG B 1 7 ? 1.416 -3 -0.833 1 95.06 7 ARG B N 1
ATOM 928 C CA . ARG B 1 7 ? 1.592 -4.438 -0.648 1 95.06 7 ARG B CA 1
ATOM 929 C C . ARG B 1 7 ? 0.425 -5.211 -1.249 1 95.06 7 ARG B C 1
ATOM 931 O O . ARG B 1 7 ? -0.734 -4.957 -0.919 1 95.06 7 ARG B O 1
ATOM 938 N N . ILE B 1 8 ? 0.691 -6.078 -2.156 1 96.06 8 ILE B N 1
ATOM 939 C CA . ILE B 1 8 ? -0.303 -6.98 -2.727 1 96.06 8 ILE B CA 1
ATOM 940 C C . ILE B 1 8 ? -0.11 -8.383 -2.158 1 96.06 8 ILE B C 1
ATOM 942 O O . ILE B 1 8 ? 0.937 -9.008 -2.359 1 96.06 8 ILE B O 1
ATOM 946 N N . ILE B 1 9 ? -1.118 -8.883 -1.511 1 97.25 9 ILE B N 1
ATOM 947 C CA . ILE B 1 9 ? -1.053 -10.172 -0.824 1 97.25 9 ILE B CA 1
ATOM 948 C C . ILE B 1 9 ? -1.845 -11.211 -1.607 1 97.25 9 ILE B C 1
ATOM 950 O O . ILE B 1 9 ? -3.033 -11.023 -1.878 1 97.25 9 ILE B O 1
ATOM 954 N N . PHE B 1 10 ? -1.181 -12.266 -1.935 1 97.5 10 PHE B N 1
ATOM 955 C CA . PHE B 1 10 ? -1.788 -13.359 -2.684 1 97.5 10 PHE B CA 1
ATOM 956 C C . PHE B 1 10 ? -2.025 -14.562 -1.784 1 97.5 10 PHE B C 1
ATOM 958 O O . PHE B 1 10 ? -1.077 -15.148 -1.254 1 97.5 10 PHE B O 1
ATOM 965 N N . SER B 1 11 ? -3.252 -14.938 -1.616 1 96.38 11 SER B N 1
ATOM 966 C CA . SER B 1 11 ? -3.578 -16.141 -0.866 1 96.38 11 SER B CA 1
ATOM 967 C C . SER B 1 11 ? -3.004 -17.391 -1.539 1 96.38 11 SER B C 1
ATOM 969 O O . SER B 1 11 ? -2.59 -17.328 -2.699 1 96.38 11 SER B O 1
ATOM 971 N N . PRO B 1 12 ? -2.996 -18.5 -0.816 1 95.69 12 PRO B N 1
ATOM 972 C CA . PRO B 1 12 ? -2.545 -19.75 -1.437 1 95.69 12 PRO B CA 1
ATOM 973 C C . PRO B 1 12 ? -3.34 -20.109 -2.689 1 95.69 12 PRO B C 1
ATOM 975 O O . PRO B 1 12 ? -2.77 -20.594 -3.67 1 95.69 12 PRO B O 1
ATOM 978 N N . GLU B 1 13 ? -4.59 -19.797 -2.662 1 94.94 13 GLU B N 1
ATOM 979 C CA . GLU B 1 13 ? -5.426 -20.078 -3.826 1 94.94 13 GLU B CA 1
ATOM 980 C C . GLU B 1 13 ? -5.039 -19.188 -5.004 1 94.94 13 GLU B C 1
ATOM 982 O O . GLU B 1 13 ? -4.984 -19.656 -6.148 1 94.94 13 GLU B O 1
ATOM 987 N N . ALA B 1 14 ? -4.77 -17.953 -4.703 1 96.5 14 ALA B N 1
ATOM 988 C CA . ALA B 1 14 ? -4.34 -17.016 -5.75 1 96.5 14 ALA B CA 1
ATOM 989 C C . ALA B 1 14 ? -2.994 -17.438 -6.332 1 96.5 14 ALA B C 1
ATOM 991 O O . ALA B 1 14 ? -2.775 -17.328 -7.543 1 96.5 14 ALA B O 1
ATOM 992 N N . VAL B 1 15 ? -2.139 -17.906 -5.477 1 96.56 15 VAL B N 1
ATOM 993 C CA . VAL B 1 15 ? -0.832 -18.359 -5.93 1 96.56 15 VAL B CA 1
ATOM 994 C C . VAL B 1 15 ? -1 -19.562 -6.859 1 96.56 15 VAL B C 1
ATOM 996 O O . VAL B 1 15 ? -0.344 -19.656 -7.898 1 96.56 15 VAL B O 1
ATOM 999 N N . ARG B 1 16 ? -1.878 -20.453 -6.5 1 95.81 16 ARG B N 1
ATOM 1000 C CA . ARG B 1 16 ? -2.133 -21.609 -7.34 1 95.81 16 ARG B CA 1
ATOM 1001 C C . ARG B 1 16 ? -2.631 -21.203 -8.719 1 95.81 16 ARG B C 1
ATOM 1003 O O . ARG B 1 16 ? -2.174 -21.719 -9.734 1 95.81 16 ARG B O 1
ATOM 1010 N N . GLU B 1 17 ? -3.502 -20.219 -8.742 1 95.75 17 GLU B N 1
ATOM 1011 C CA . GLU B 1 17 ? -4.012 -19.703 -10.016 1 95.75 17 GLU B CA 1
ATOM 1012 C C . GLU B 1 17 ? -2.906 -19.031 -10.82 1 95.75 17 GLU B C 1
ATOM 1014 O O . GLU B 1 17 ? -2.861 -19.156 -12.047 1 95.75 17 GLU B O 1
ATOM 1019 N N . ALA B 1 18 ? -2.055 -18.375 -10.109 1 96.56 18 ALA B N 1
ATOM 1020 C CA . ALA B 1 18 ? -0.93 -17.734 -10.773 1 96.56 18 ALA B CA 1
ATOM 1021 C C . ALA B 1 18 ? 0.011 -18.75 -11.398 1 96.56 18 ALA B C 1
ATOM 1023 O O . ALA B 1 18 ? 0.508 -18.562 -12.508 1 96.56 18 ALA B O 1
ATOM 1024 N N . VAL B 1 19 ? 0.209 -19.828 -10.703 1 95.56 19 VAL B N 1
ATOM 1025 C CA . VAL B 1 19 ? 1.062 -20.891 -11.211 1 95.56 19 VAL B CA 1
ATOM 1026 C C . VAL B 1 19 ? 0.437 -21.484 -12.469 1 95.56 19 VA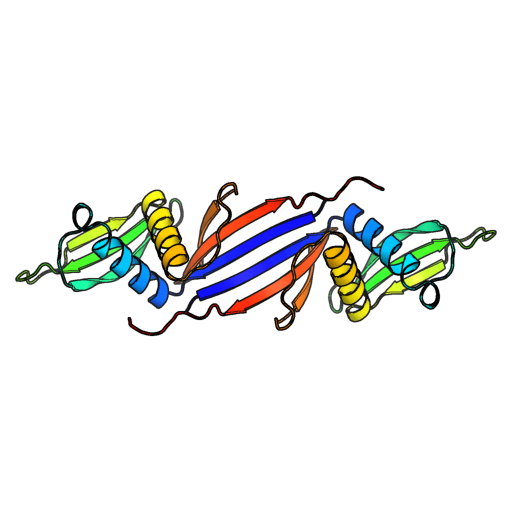L B C 1
ATOM 1028 O O . VAL B 1 19 ? 1.125 -21.703 -13.477 1 95.56 19 VAL B O 1
ATOM 1031 N N . LYS B 1 20 ? -0.814 -21.719 -12.438 1 93.88 20 LYS B N 1
ATOM 1032 C CA . LYS B 1 20 ? -1.506 -22.266 -13.594 1 93.88 20 LYS B CA 1
ATOM 1033 C C . LYS B 1 20 ? -1.344 -21.359 -14.812 1 93.88 20 LYS B C 1
ATOM 1035 O O . LYS B 1 20 ? -0.986 -21.828 -15.898 1 93.88 20 LYS B O 1
ATOM 1040 N N . LEU B 1 21 ? -1.567 -20.125 -14.586 1 94.56 21 LEU B N 1
ATOM 1041 C CA . LEU B 1 21 ? -1.45 -19.156 -15.672 1 94.56 21 LEU B CA 1
ATOM 1042 C C . LEU B 1 21 ? -0.03 -19.125 -16.234 1 94.56 21 LEU B C 1
ATOM 1044 O O . LEU B 1 21 ? 0.164 -19.109 -17.438 1 94.56 21 LEU B O 1
ATOM 1048 N N . TYR B 1 22 ? 0.879 -19.125 -15.352 1 94.62 22 TYR B N 1
ATOM 1049 C CA . TYR B 1 22 ? 2.281 -19.047 -15.742 1 94.62 22 TYR B CA 1
ATOM 1050 C C . TYR B 1 22 ? 2.676 -20.25 -16.594 1 94.62 22 TYR B C 1
ATOM 1052 O O . TYR B 1 22 ? 3.344 -20.109 -17.609 1 94.62 22 TYR B O 1
ATOM 1060 N N . ARG B 1 23 ? 2.236 -21.375 -16.219 1 90.75 23 ARG B N 1
ATOM 1061 C CA . ARG B 1 23 ? 2.531 -22.609 -16.938 1 90.75 23 ARG B CA 1
ATOM 1062 C C . ARG B 1 23 ? 1.875 -22.609 -18.312 1 90.75 23 ARG B C 1
ATOM 1064 O O . ARG B 1 23 ? 2.459 -23.078 -19.297 1 90.75 23 ARG B O 1
ATOM 1071 N N . GLU B 1 24 ? 0.722 -22.094 -18.312 1 91.12 24 GLU B N 1
ATOM 1072 C CA . GLU B 1 24 ? 0.003 -22 -19.578 1 91.12 24 GLU B CA 1
ATOM 1073 C C . GLU B 1 24 ? 0.687 -21.016 -20.531 1 91.12 24 GLU B C 1
ATOM 1075 O O . GLU B 1 24 ? 0.691 -21.219 -21.75 1 91.12 24 GLU B O 1
ATOM 1080 N N . SER B 1 25 ? 1.183 -20.031 -19.938 1 93.2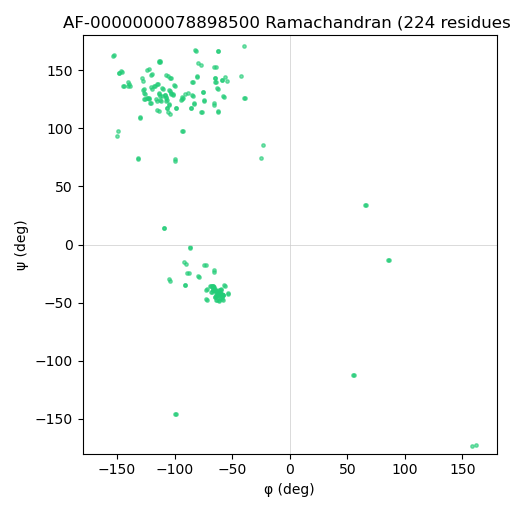5 25 SER B N 1
ATOM 1081 C CA . SER B 1 25 ? 1.784 -18.969 -20.734 1 93.25 25 SER B CA 1
ATOM 1082 C C . SER B 1 25 ? 3.188 -19.344 -21.203 1 93.25 25 SER B C 1
ATOM 1084 O O . SER B 1 25 ? 3.656 -18.875 -22.234 1 93.25 25 SER B O 1
ATOM 1086 N N . PHE B 1 26 ? 3.846 -20.188 -20.453 1 90.88 26 PHE B N 1
ATOM 1087 C CA . PHE B 1 26 ? 5.203 -20.625 -20.75 1 90.88 26 PHE B CA 1
ATOM 1088 C C . PHE B 1 26 ? 5.324 -22.141 -20.656 1 90.88 26 PHE B C 1
ATOM 1090 O O . PHE B 1 26 ? 6.047 -22.656 -19.812 1 90.88 26 PHE B O 1
ATOM 1097 N N . PRO B 1 27 ? 4.805 -22.828 -21.609 1 83.44 27 PRO B N 1
ATOM 1098 C CA . PRO B 1 27 ? 4.762 -24.281 -21.547 1 83.44 27 PRO B CA 1
ATOM 1099 C C . PRO B 1 27 ? 6.148 -24.922 -21.594 1 83.44 27 PRO B C 1
ATOM 1101 O O . PRO B 1 27 ? 6.32 -26.062 -21.141 1 83.44 27 PRO B O 1
ATOM 1104 N N . GLN B 1 28 ? 7.086 -24.203 -22.109 1 80.69 28 GLN B N 1
ATOM 1105 C CA . GLN B 1 28 ? 8.438 -24.75 -22.234 1 80.69 28 GLN B CA 1
ATOM 1106 C C . GLN B 1 28 ? 9.133 -24.797 -20.891 1 80.69 28 GLN B C 1
ATOM 1108 O O . GLN B 1 28 ? 10.133 -25.5 -20.719 1 80.69 28 GLN B O 1
ATOM 1113 N N . LYS B 1 29 ? 8.539 -24 -19.953 1 73.88 29 LYS B N 1
ATOM 1114 C CA . LYS B 1 29 ? 9.203 -23.891 -18.656 1 73.88 29 LYS B CA 1
ATOM 1115 C C . LYS B 1 29 ? 8.703 -24.953 -17.688 1 73.88 29 LYS B C 1
ATOM 1117 O O . LYS B 1 29 ? 9.336 -25.234 -16.672 1 73.88 29 LYS B O 1
ATOM 1122 N N . GLN B 1 30 ? 7.461 -25.531 -18.141 1 69.44 30 GLN B N 1
ATOM 1123 C CA . GLN B 1 30 ? 6.906 -26.516 -17.219 1 69.44 30 GLN B CA 1
ATOM 1124 C C . GLN B 1 30 ? 6.309 -27.703 -17.969 1 69.44 30 GLN B C 1
ATOM 1126 O O . GLN B 1 30 ? 5.742 -27.531 -19.047 1 69.44 30 GLN B O 1
ATOM 1131 N N . PRO B 1 31 ? 6.578 -28.875 -17.359 1 70.38 31 PRO B N 1
ATOM 1132 C CA . PRO B 1 31 ? 5.969 -30.047 -18 1 70.38 31 PRO B CA 1
ATOM 1133 C C . PRO B 1 31 ? 4.445 -30.031 -17.938 1 70.38 31 PRO B C 1
ATOM 1135 O O . PRO B 1 31 ? 3.867 -29.5 -16.984 1 70.38 31 PRO B O 1
ATOM 1138 N N . PRO B 1 32 ? 3.816 -30.438 -19 1 75.19 32 PRO B N 1
ATOM 1139 C CA . PRO B 1 32 ? 2.361 -30.594 -18.938 1 75.19 32 PRO B CA 1
ATOM 1140 C C . PRO B 1 32 ? 1.914 -31.531 -17.828 1 75.19 32 PRO B C 1
ATOM 1142 O O . PRO B 1 32 ? 2.682 -32.406 -17.406 1 75.19 32 PRO B O 1
ATOM 1145 N N . GLY B 1 33 ? 0.836 -31.312 -17.172 1 86 33 GLY B N 1
ATOM 1146 C CA . GLY B 1 33 ? 0.316 -32.219 -16.156 1 86 33 GLY B CA 1
ATOM 1147 C C . GLY B 1 33 ? -0.624 -31.516 -15.18 1 86 33 GLY B C 1
ATOM 1148 O O . GLY B 1 33 ? -1.053 -30.391 -15.414 1 86 33 GLY B O 1
ATOM 1149 N N . VAL B 1 34 ? -0.945 -32.375 -14.188 1 90.31 34 VAL B N 1
ATOM 1150 C CA . VAL B 1 34 ? -1.855 -31.906 -13.148 1 90.31 34 VAL B CA 1
ATOM 1151 C C . VAL B 1 34 ? -1.062 -31.234 -12.023 1 90.31 34 VAL B C 1
ATOM 1153 O O . VAL B 1 34 ? -0.043 -31.766 -11.578 1 90.31 34 VAL B O 1
ATOM 1156 N N . LEU B 1 35 ? -1.496 -30.078 -11.664 1 92.88 35 LEU B N 1
ATOM 1157 C CA . LEU B 1 35 ? -0.843 -29.344 -10.594 1 92.88 35 LEU B CA 1
ATOM 1158 C C . LEU B 1 35 ? -1.179 -29.938 -9.234 1 92.88 35 LEU B C 1
ATOM 1160 O O . LEU B 1 35 ? -2.352 -30.141 -8.914 1 92.88 35 LEU B O 1
ATOM 1164 N N . GLY B 1 36 ? -0.185 -30.297 -8.477 1 93.75 36 GLY B N 1
ATOM 1165 C CA . GLY B 1 36 ? -0.326 -30.766 -7.109 1 93.75 36 GLY B CA 1
ATOM 1166 C C . GLY B 1 36 ? -0.046 -29.703 -6.066 1 93.75 36 GLY B C 1
ATOM 1167 O O . GLY B 1 36 ? -0.389 -28.531 -6.262 1 93.75 36 GLY B O 1
ATOM 1168 N N . PRO B 1 37 ? 0.527 -30.109 -4.93 1 94.81 37 PRO B N 1
ATOM 1169 C CA . PRO B 1 37 ? 0.811 -29.156 -3.848 1 94.81 37 PRO B CA 1
ATOM 1170 C C . PRO B 1 37 ? 1.849 -28.109 -4.238 1 94.81 37 PRO B C 1
ATOM 1172 O O . PRO B 1 37 ? 2.773 -28.406 -5.004 1 94.81 37 PRO B O 1
ATOM 1175 N N . ILE B 1 38 ? 1.595 -26.938 -3.74 1 95.44 38 ILE B N 1
ATOM 1176 C CA . ILE B 1 38 ? 2.555 -25.844 -3.82 1 95.44 38 ILE B CA 1
ATOM 1177 C C . ILE B 1 38 ? 3.074 -25.5 -2.422 1 95.44 38 ILE B C 1
ATOM 1179 O O . ILE B 1 38 ? 2.291 -25.219 -1.513 1 95.44 38 ILE B O 1
ATOM 1183 N N . ILE B 1 39 ? 4.367 -25.547 -2.287 1 94.56 39 ILE B N 1
ATOM 1184 C CA . ILE B 1 39 ? 4.93 -25.359 -0.954 1 94.56 39 ILE B CA 1
ATOM 1185 C C . ILE B 1 39 ? 6 -24.281 -0.988 1 94.56 39 ILE B C 1
ATOM 1187 O O . ILE B 1 39 ? 6.758 -24.172 -1.956 1 94.56 39 ILE B O 1
ATOM 1191 N N . LEU B 1 40 ? 6.043 -23.5 0.083 1 95.06 40 LEU B N 1
ATOM 1192 C CA . LEU B 1 40 ? 7.137 -22.562 0.274 1 95.06 40 LEU B CA 1
ATOM 1193 C C . LEU B 1 40 ? 8.391 -23.281 0.758 1 95.06 40 LEU B C 1
ATOM 1195 O O . LEU B 1 40 ? 8.445 -23.75 1.894 1 95.06 40 LEU B O 1
ATOM 1199 N N . ARG B 1 41 ? 9.445 -23.297 -0.059 1 93.12 41 ARG B N 1
ATOM 1200 C CA . ARG B 1 41 ? 10.648 -24.062 0.242 1 93.12 41 ARG B CA 1
ATOM 1201 C C . ARG B 1 41 ? 11.656 -23.219 1.018 1 93.12 41 ARG B C 1
ATOM 1203 O O . ARG B 1 41 ? 12.445 -23.734 1.804 1 93.12 41 ARG B O 1
ATOM 1210 N N . ASN B 1 42 ? 11.641 -22 0.666 1 91.06 42 ASN B N 1
ATOM 1211 C CA . ASN B 1 42 ? 12.602 -21.078 1.257 1 91.06 42 ASN B CA 1
ATOM 1212 C C . ASN B 1 42 ? 12.023 -19.672 1.381 1 91.06 42 ASN B C 1
ATOM 1214 O O . ASN B 1 42 ? 11.219 -19.25 0.546 1 91.06 42 ASN B O 1
ATOM 1218 N N . GLN B 1 43 ? 12.445 -18.984 2.402 1 91.06 43 GLN B N 1
ATOM 1219 C CA . GLN B 1 43 ? 11.891 -17.656 2.625 1 91.06 43 GLN B CA 1
ATOM 1220 C C . GLN B 1 43 ? 12.875 -16.578 2.221 1 91.06 43 GLN B C 1
ATOM 1222 O O . GLN B 1 43 ? 12.477 -15.477 1.82 1 91.06 43 GLN B O 1
ATOM 1227 N N . ALA B 1 44 ? 14.227 -16.891 2.332 1 89.19 44 ALA B N 1
ATOM 1228 C CA . ALA B 1 44 ? 15.234 -15.883 1.996 1 89.19 44 ALA B CA 1
ATOM 1229 C C . ALA B 1 44 ? 16.5 -16.531 1.465 1 89.19 44 ALA B C 1
ATOM 1231 O O . ALA B 1 44 ? 17.312 -17.062 2.238 1 89.19 44 ALA B O 1
ATOM 1232 N N . PRO B 1 45 ? 16.578 -16.656 0.031 1 91.44 45 PRO B N 1
ATOM 1233 C CA . PRO B 1 45 ? 15.656 -16.109 -0.967 1 91.44 45 PRO B CA 1
ATOM 1234 C C . PRO B 1 45 ? 14.391 -16.953 -1.119 1 91.44 45 PRO B C 1
ATOM 1236 O O . PRO B 1 45 ? 14.398 -18.156 -0.811 1 91.44 45 PRO B O 1
ATOM 1239 N N . LEU B 1 46 ? 13.344 -16.375 -1.576 1 95.38 46 LEU B N 1
ATOM 1240 C CA . LEU B 1 46 ? 12.062 -17.062 -1.764 1 95.38 46 LEU B CA 1
ATOM 1241 C C . LEU B 1 46 ? 12.188 -18.172 -2.799 1 95.38 46 LEU B C 1
ATOM 1243 O O . LEU B 1 46 ? 12.82 -17.984 -3.842 1 95.38 46 LEU B O 1
ATOM 1247 N N . ALA B 1 47 ? 11.656 -19.266 -2.492 1 96.56 47 ALA B N 1
ATOM 1248 C CA . ALA B 1 47 ? 11.586 -20.391 -3.43 1 96.56 47 ALA B CA 1
ATOM 1249 C C . ALA B 1 47 ? 10.297 -21.172 -3.244 1 96.56 47 ALA B C 1
ATOM 1251 O O . ALA B 1 47 ? 9.898 -21.469 -2.115 1 96.56 47 ALA B O 1
ATOM 1252 N N . LEU B 1 48 ? 9.695 -21.516 -4.359 1 96.19 48 LEU B N 1
ATOM 1253 C CA . LEU B 1 48 ? 8.453 -22.281 -4.34 1 96.19 48 LEU B CA 1
ATOM 1254 C C . LEU B 1 48 ? 8.664 -23.672 -4.93 1 96.19 48 LEU B C 1
ATOM 1256 O O . LEU B 1 48 ? 9.32 -23.828 -5.965 1 96.19 48 LEU B O 1
ATOM 1260 N N . GLY B 1 49 ? 8.219 -24.625 -4.234 1 95.69 49 GLY B N 1
ATOM 1261 C CA . GLY B 1 49 ? 8.125 -25.969 -4.785 1 95.69 49 GLY B CA 1
ATOM 1262 C C . GLY B 1 49 ? 6.758 -26.297 -5.363 1 95.69 49 GLY B C 1
ATOM 1263 O O . GLY B 1 49 ? 5.742 -26.156 -4.68 1 95.69 49 GLY B O 1
ATOM 1264 N N . ILE B 1 50 ? 6.789 -26.688 -6.602 1 94.94 50 ILE B N 1
ATOM 1265 C CA . ILE B 1 50 ? 5.555 -27.016 -7.309 1 94.94 50 ILE B CA 1
ATOM 1266 C C . ILE B 1 50 ? 5.539 -28.484 -7.68 1 94.94 50 ILE B C 1
ATOM 1268 O O . ILE B 1 50 ? 6.461 -28.984 -8.336 1 94.94 50 ILE B O 1
ATOM 1272 N N . SER B 1 51 ? 4.508 -29.141 -7.234 1 94.12 51 SER B N 1
ATOM 1273 C CA . SER B 1 51 ? 4.359 -30.547 -7.598 1 94.12 51 SER B CA 1
ATOM 1274 C C . SER B 1 51 ? 3.512 -30.703 -8.859 1 94.12 51 SER B C 1
ATOM 1276 O O . SER B 1 51 ? 2.42 -30.141 -8.945 1 94.12 51 SER B O 1
ATOM 1278 N N . VAL B 1 52 ? 4.094 -31.422 -9.828 1 92.62 52 VAL B N 1
ATOM 1279 C CA . VAL B 1 52 ? 3.381 -31.641 -11.078 1 92.62 52 VAL B CA 1
ATOM 1280 C C . VAL B 1 52 ? 3.332 -33.156 -11.391 1 92.62 52 VAL B C 1
ATOM 1282 O O . VAL B 1 52 ? 4.34 -33.844 -11.273 1 92.62 52 VAL B O 1
ATOM 1285 N N . GLN B 1 53 ? 2.123 -33.594 -11.758 1 92.31 53 GLN B N 1
ATOM 1286 C CA . GLN B 1 53 ? 1.966 -34.969 -12.219 1 92.31 53 GLN B CA 1
ATOM 1287 C C . GLN B 1 53 ? 1.773 -35 -13.734 1 92.31 53 GLN B C 1
ATOM 1289 O O . GLN B 1 53 ? 0.751 -34.562 -14.25 1 92.31 53 GLN B O 1
ATOM 1294 N N . ALA B 1 54 ? 2.803 -35.594 -14.43 1 85.62 54 ALA B N 1
ATOM 1295 C CA . ALA B 1 54 ? 2.707 -35.719 -15.875 1 85.62 5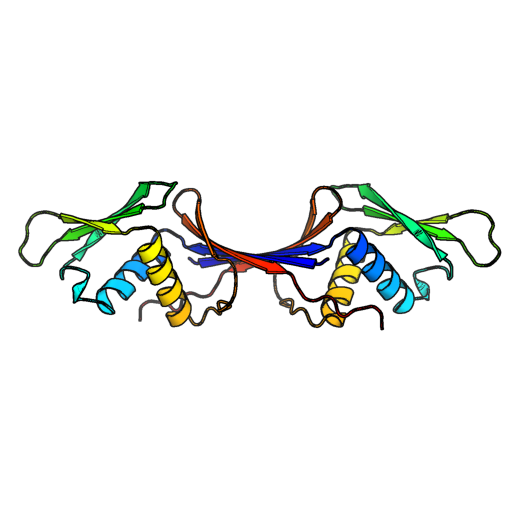4 ALA B CA 1
ATOM 1296 C C . ALA B 1 54 ? 1.57 -36.656 -16.266 1 85.62 54 ALA B C 1
ATOM 1298 O O . ALA B 1 54 ? 1.187 -37.531 -15.492 1 85.62 54 ALA B O 1
ATOM 1299 N N . VAL B 1 55 ? 1.136 -36.312 -17.469 1 83.19 55 VAL B N 1
ATOM 1300 C CA . VAL B 1 55 ? 0.104 -37.219 -17.984 1 83.19 55 VAL B CA 1
ATOM 1301 C C . VAL B 1 55 ? 0.636 -38.656 -18.031 1 83.19 55 VAL B C 1
ATOM 1303 O O . VAL B 1 55 ? 1.701 -38.906 -18.594 1 83.19 55 VAL B O 1
ATOM 1306 N N . GLY B 1 56 ? -0.061 -39.531 -17.453 1 86.5 56 GLY B N 1
ATOM 1307 C CA . GLY B 1 56 ? 0.321 -40.938 -17.469 1 86.5 56 GLY B CA 1
ATOM 1308 C C . GLY B 1 56 ? 1.288 -41.312 -16.359 1 86.5 56 GLY B C 1
ATOM 1309 O O . GLY B 1 56 ? 1.631 -42.469 -16.203 1 86.5 56 GLY B O 1
ATOM 1310 N N . ALA B 1 57 ? 1.793 -40.281 -15.797 1 86.69 57 ALA B N 1
ATOM 1311 C CA . ALA B 1 57 ? 2.725 -40.562 -14.703 1 86.69 57 ALA B CA 1
ATOM 1312 C C . ALA B 1 57 ? 1.978 -40.875 -13.414 1 86.69 57 ALA B C 1
ATOM 1314 O O . ALA B 1 57 ? 0.844 -40.406 -13.219 1 86.69 57 ALA B O 1
ATOM 1315 N N . SER B 1 58 ? 2.508 -41.781 -12.594 1 89.5 58 SER B N 1
ATOM 1316 C CA . SER B 1 58 ? 1.869 -42.156 -11.336 1 89.5 58 SER B CA 1
ATOM 1317 C C . SER B 1 58 ? 2.344 -41.25 -10.195 1 89.5 58 SER B C 1
ATOM 1319 O O . SER B 1 58 ? 1.678 -41.156 -9.164 1 89.5 58 SER B O 1
ATOM 1321 N N . ASN B 1 59 ? 3.551 -40.688 -10.398 1 91.5 59 ASN B N 1
ATOM 1322 C CA . ASN B 1 59 ? 4.137 -39.906 -9.305 1 91.5 59 ASN B CA 1
ATOM 1323 C C . ASN B 1 59 ? 4.242 -38.406 -9.664 1 91.5 59 ASN B C 1
ATOM 1325 O O . ASN B 1 59 ? 4.27 -38.062 -10.836 1 91.5 59 ASN B O 1
ATOM 1329 N N . PHE B 1 60 ? 4.297 -37.625 -8.555 1 91.38 60 PHE B N 1
ATOM 1330 C CA . PHE B 1 60 ? 4.543 -36.188 -8.711 1 91.38 60 PHE B CA 1
ATOM 1331 C C . PHE B 1 60 ? 6.039 -35.906 -8.805 1 91.38 60 PHE B C 1
ATOM 1333 O O . PHE B 1 60 ? 6.84 -36.562 -8.133 1 91.38 60 PHE B O 1
ATOM 1340 N N . ARG B 1 61 ? 6.344 -34.969 -9.719 1 90.31 61 ARG B N 1
ATOM 1341 C CA . ARG B 1 61 ? 7.672 -34.344 -9.766 1 90.31 61 ARG B CA 1
ATOM 1342 C C . ARG B 1 61 ? 7.641 -32.938 -9.234 1 90.31 61 ARG B C 1
ATOM 1344 O O . ARG B 1 61 ? 6.684 -32.188 -9.477 1 90.31 61 ARG B O 1
ATOM 1351 N N . GLU B 1 62 ? 8.711 -32.594 -8.586 1 90.81 62 GLU B N 1
ATOM 1352 C CA . GLU B 1 62 ? 8.758 -31.25 -8.008 1 90.81 62 GLU B CA 1
ATOM 1353 C C . GLU B 1 62 ? 9.641 -30.312 -8.836 1 90.81 62 GLU B C 1
ATOM 1355 O O . GLU B 1 62 ? 10.734 -30.703 -9.258 1 90.81 62 GLU B O 1
ATOM 1360 N N . ILE B 1 63 ? 9.109 -29.188 -9.094 1 90.94 63 ILE B N 1
ATOM 1361 C CA . ILE B 1 63 ? 9.852 -28.109 -9.742 1 90.94 63 ILE B CA 1
ATOM 1362 C C . ILE B 1 63 ? 10.008 -26.938 -8.781 1 90.94 63 ILE B C 1
ATOM 1364 O O . ILE B 1 63 ? 9.078 -26.594 -8.047 1 90.94 63 ILE B O 1
ATOM 1368 N N . GLU B 1 64 ? 11.203 -26.406 -8.828 1 94.5 64 GLU B N 1
ATOM 1369 C CA . GLU B 1 64 ? 11.445 -25.25 -7.965 1 94.5 64 GLU B CA 1
ATOM 1370 C C . GLU B 1 64 ? 11.43 -23.953 -8.766 1 94.5 64 GLU B C 1
ATOM 1372 O O . GLU B 1 64 ? 12.008 -23.891 -9.852 1 94.5 64 GLU B O 1
ATOM 1377 N N . MET B 1 65 ? 10.711 -23.062 -8.289 1 95.06 65 MET B N 1
ATOM 1378 C CA . MET B 1 65 ? 10.719 -21.719 -8.844 1 95.06 65 MET B CA 1
ATOM 1379 C C . MET B 1 65 ? 11.555 -20.781 -7.98 1 95.06 65 MET B C 1
ATOM 1381 O O . MET B 1 65 ? 11.336 -20.688 -6.77 1 95.06 65 MET B O 1
ATOM 1385 N N . ALA B 1 66 ? 12.461 -20.109 -8.664 1 95.56 66 ALA B N 1
ATOM 1386 C CA . ALA B 1 66 ? 13.297 -19.141 -7.949 1 95.56 66 ALA B CA 1
ATOM 1387 C C . ALA B 1 66 ? 12.555 -17.812 -7.766 1 95.56 66 ALA B C 1
ATOM 1389 O O . ALA B 1 66 ? 11.508 -17.594 -8.375 1 95.56 66 ALA B O 1
ATOM 1390 N N . GLU B 1 67 ? 13.148 -17.016 -6.895 1 95.5 67 GLU B N 1
ATOM 1391 C CA . GLU B 1 67 ? 12.531 -15.734 -6.523 1 95.5 67 GLU B CA 1
ATOM 1392 C C . GLU B 1 67 ? 12.211 -14.898 -7.758 1 95.5 67 GLU B C 1
ATOM 1394 O O . GLU B 1 67 ? 11.141 -14.297 -7.84 1 95.5 67 GLU B O 1
ATOM 1399 N N . THR B 1 68 ? 13.141 -14.898 -8.695 1 94.25 68 THR B N 1
ATOM 1400 C CA . THR B 1 68 ? 12.93 -14.094 -9.891 1 94.25 68 THR B CA 1
ATOM 1401 C C . THR B 1 68 ? 11.766 -14.641 -10.711 1 94.25 68 THR B C 1
ATOM 1403 O O . THR B 1 68 ? 10.992 -13.875 -11.281 1 94.25 68 THR B O 1
ATOM 1406 N N . GLU B 1 69 ? 11.617 -15.906 -10.766 1 95.06 69 GLU B N 1
ATOM 1407 C CA . GLU B 1 69 ? 10.516 -16.516 -11.508 1 95.06 69 GLU B CA 1
ATOM 1408 C C . GLU B 1 69 ? 9.18 -16.297 -10.805 1 95.06 69 GLU B C 1
ATOM 1410 O O . GLU B 1 69 ? 8.156 -16.078 -11.453 1 95.06 69 GLU B O 1
ATOM 1415 N N . ILE B 1 70 ? 9.219 -16.375 -9.469 1 96.38 70 ILE B N 1
ATOM 1416 C CA . ILE B 1 70 ? 8.023 -16.109 -8.68 1 96.38 70 ILE B CA 1
ATOM 1417 C C . ILE B 1 70 ? 7.531 -14.688 -8.945 1 96.38 70 ILE B C 1
ATOM 1419 O O . ILE B 1 70 ? 6.34 -14.469 -9.164 1 96.38 70 ILE B O 1
ATOM 1423 N N . ALA B 1 71 ? 8.508 -13.82 -8.992 1 95.19 71 ALA B N 1
ATOM 1424 C CA . ALA B 1 71 ? 8.164 -12.422 -9.266 1 95.19 71 ALA B CA 1
ATOM 1425 C C . ALA B 1 71 ? 7.512 -12.273 -10.633 1 95.19 71 ALA B C 1
ATOM 1427 O O . ALA B 1 71 ? 6.469 -11.633 -10.766 1 95.19 71 ALA B O 1
ATOM 1428 N N . ALA B 1 72 ? 8.156 -12.906 -11.617 1 94.94 72 ALA B N 1
ATOM 1429 C CA . ALA B 1 72 ? 7.613 -12.844 -12.969 1 94.94 72 ALA B CA 1
ATOM 1430 C C . ALA B 1 72 ? 6.211 -13.438 -13.023 1 94.94 72 ALA B C 1
ATOM 1432 O O . ALA B 1 72 ? 5.324 -12.891 -13.695 1 94.94 72 ALA B O 1
ATOM 1433 N N . MET B 1 73 ? 5.965 -14.469 -12.352 1 96 73 MET B N 1
ATOM 1434 C CA . MET B 1 73 ? 4.676 -15.148 -12.297 1 96 73 MET B CA 1
ATOM 1435 C C . MET B 1 73 ? 3.607 -14.25 -11.688 1 96 73 MET B C 1
ATOM 1437 O O . MET B 1 73 ? 2.527 -14.094 -12.258 1 96 73 MET B O 1
ATOM 1441 N N . LEU B 1 74 ? 3.953 -13.648 -10.57 1 96.56 74 LEU B N 1
ATOM 1442 C CA . LEU B 1 74 ? 2.975 -12.812 -9.891 1 96.56 74 LEU B CA 1
ATOM 1443 C C . LEU B 1 74 ? 2.689 -11.547 -10.695 1 96.56 74 LEU B C 1
ATOM 1445 O O . LEU B 1 74 ? 1.552 -11.078 -10.734 1 96.56 74 LEU B O 1
ATOM 1449 N N . ILE B 1 75 ? 3.688 -11.023 -11.344 1 95.62 75 ILE B N 1
ATOM 1450 C CA . ILE B 1 75 ? 3.512 -9.844 -12.188 1 95.62 75 ILE B CA 1
ATOM 1451 C C . ILE B 1 75 ? 2.604 -10.188 -13.367 1 95.62 75 ILE B C 1
ATOM 1453 O O . ILE B 1 75 ? 1.693 -9.422 -13.695 1 95.62 75 ILE B O 1
ATOM 1457 N N . LEU B 1 76 ? 2.811 -11.273 -13.984 1 95.62 76 LEU B N 1
ATOM 1458 C CA . LEU B 1 76 ? 1.952 -11.734 -15.062 1 95.62 76 LEU B CA 1
ATOM 1459 C C . LEU B 1 76 ? 0.509 -11.883 -14.594 1 95.62 76 LEU B C 1
ATOM 1461 O O . LEU B 1 76 ? -0.423 -11.492 -15.297 1 95.62 76 LEU B O 1
ATOM 1465 N N . TYR B 1 77 ? 0.349 -12.453 -13.414 1 96.69 77 TYR B N 1
ATOM 1466 C CA . TYR B 1 77 ? -0.981 -12.664 -12.852 1 96.69 77 TYR B CA 1
ATOM 1467 C C . TYR B 1 77 ? -1.687 -11.336 -12.594 1 96.69 77 TYR B C 1
ATOM 1469 O O . TYR B 1 77 ? -2.881 -11.203 -12.875 1 96.69 77 TYR B O 1
ATOM 1477 N N . CYS B 1 78 ? -0.933 -10.383 -12.109 1 95.25 78 CYS B N 1
ATOM 1478 C CA . CYS B 1 78 ? -1.479 -9.047 -11.914 1 95.25 78 CYS B CA 1
ATOM 1479 C C . CYS B 1 78 ? -1.906 -8.43 -13.234 1 95.25 78 CYS B C 1
ATOM 1481 O O . CYS B 1 78 ? -2.955 -7.785 -13.32 1 95.25 78 CYS B O 1
ATOM 1483 N N . ARG B 1 79 ? -1.086 -8.602 -14.211 1 94.94 79 ARG B N 1
ATOM 1484 C CA . ARG B 1 79 ? -1.429 -8.094 -15.531 1 94.94 79 ARG B CA 1
ATOM 1485 C C . ARG B 1 79 ? -2.732 -8.703 -16.031 1 94.94 79 ARG B C 1
ATOM 1487 O O . ARG B 1 79 ? -3.607 -7.992 -16.531 1 94.94 79 ARG B O 1
ATOM 1494 N N . ARG B 1 80 ? -2.855 -9.945 -15.867 1 94.5 80 ARG B N 1
ATOM 1495 C CA . ARG B 1 80 ? -4.059 -10.672 -16.281 1 94.5 80 ARG B CA 1
ATOM 1496 C C . ARG B 1 80 ? -5.289 -10.133 -15.562 1 94.5 80 ARG B C 1
ATOM 1498 O O . ARG B 1 80 ? -6.371 -10.055 -16.141 1 94.5 80 ARG B O 1
ATOM 1505 N N . LEU B 1 81 ? -5.129 -9.82 -14.32 1 93.56 81 LEU B N 1
ATOM 1506 C CA . LEU B 1 81 ? -6.23 -9.344 -13.5 1 93.56 81 LEU B CA 1
ATOM 1507 C C . LEU B 1 81 ? -6.395 -7.828 -13.625 1 93.56 81 LEU B C 1
ATOM 1509 O O . LEU B 1 81 ? -7.258 -7.234 -12.977 1 93.56 81 LEU B O 1
ATOM 1513 N N . LYS B 1 82 ? -5.512 -7.164 -14.391 1 93.19 82 LYS B N 1
ATOM 1514 C CA . LYS B 1 82 ? -5.539 -5.723 -14.633 1 93.19 82 LYS B CA 1
ATOM 1515 C C . LYS B 1 82 ? -5.25 -4.945 -13.352 1 93.19 8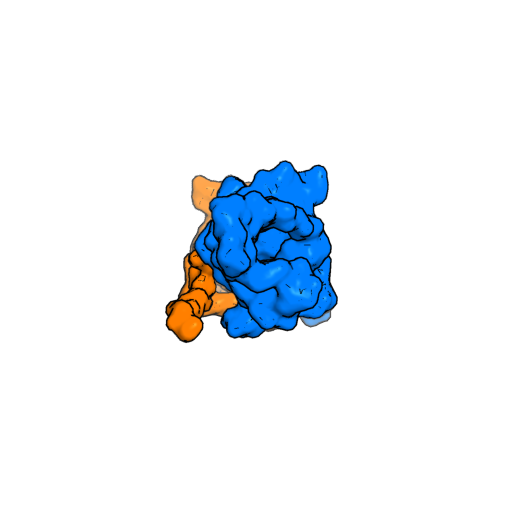2 LYS B C 1
ATOM 1517 O O . LYS B 1 82 ? -5.867 -3.906 -13.102 1 93.19 82 LYS B O 1
ATOM 1522 N N . ILE B 1 83 ? -4.418 -5.512 -12.539 1 92.06 83 ILE B N 1
ATOM 1523 C CA . ILE B 1 83 ? -3.885 -4.812 -11.375 1 92.06 83 ILE B CA 1
ATOM 1524 C C . ILE B 1 83 ? -2.656 -4 -11.781 1 92.06 83 ILE B C 1
ATOM 1526 O O . ILE B 1 83 ? -1.618 -4.566 -12.125 1 92.06 83 ILE B O 1
ATOM 1530 N N . PRO B 1 84 ? -2.758 -2.727 -11.641 1 88.88 84 PRO B N 1
ATOM 1531 C CA . PRO B 1 84 ? -1.649 -1.903 -12.125 1 88.88 84 PRO B CA 1
ATOM 1532 C C . PRO B 1 84 ? -0.428 -1.957 -11.211 1 88.88 84 PRO B C 1
ATOM 1534 O O . PRO B 1 84 ? -0.559 -1.816 -9.992 1 88.88 84 PRO B O 1
ATOM 1537 N N . LEU B 1 85 ? 0.733 -2.189 -11.852 1 89.31 85 LEU B N 1
ATOM 1538 C CA . LEU B 1 85 ? 2.025 -2.139 -11.172 1 89.31 85 LEU B CA 1
ATOM 1539 C C . LEU B 1 85 ? 2.955 -1.138 -11.852 1 89.31 85 LEU B C 1
ATOM 1541 O O . LEU B 1 85 ? 3.133 -1.178 -13.07 1 89.31 85 LEU B O 1
ATOM 1545 N N . PRO B 1 86 ? 3.434 -0.241 -11.016 1 84.69 86 PRO B N 1
ATOM 1546 C CA . PRO B 1 86 ? 4.383 0.688 -11.633 1 84.69 86 PRO B CA 1
ATOM 1547 C C . PRO B 1 86 ? 5.594 -0.021 -12.234 1 84.69 86 PRO B C 1
ATOM 1549 O O . PRO B 1 86 ? 6.105 -0.981 -11.648 1 84.69 86 PRO B O 1
ATOM 1552 N N . ARG B 1 87 ? 6.016 0.494 -13.383 1 78.69 87 ARG B N 1
ATOM 1553 C CA . ARG B 1 87 ? 7.148 -0.119 -14.07 1 78.69 87 ARG B CA 1
ATOM 1554 C C . ARG B 1 87 ? 8.453 0.169 -13.336 1 78.69 87 ARG B C 1
ATOM 1556 O O . ARG B 1 87 ? 9.25 -0.742 -13.094 1 78.69 87 ARG B O 1
ATOM 1563 N N . ALA B 1 88 ? 8.594 1.44 -13.008 1 76.12 88 ALA B N 1
ATOM 1564 C CA . ALA B 1 88 ? 9.836 1.9 -12.383 1 76.12 88 ALA B CA 1
ATOM 1565 C C . ALA B 1 88 ? 9.68 2.023 -10.875 1 76.12 88 ALA B C 1
ATOM 1567 O O . ALA B 1 88 ? 9.375 3.102 -10.359 1 76.12 88 ALA B O 1
ATOM 1568 N N . SER B 1 89 ? 9.641 0.963 -10.188 1 76.69 89 SER B N 1
ATOM 1569 C CA . SER B 1 89 ? 9.555 0.992 -8.727 1 76.69 89 SER B CA 1
ATOM 1570 C C . SER B 1 89 ? 10.305 -0.183 -8.109 1 76.69 89 SER B C 1
ATOM 1572 O O . SER B 1 89 ? 10.523 -1.202 -8.766 1 76.69 89 SER B O 1
ATOM 1574 N N . SER B 1 90 ? 10.836 0.016 -6.941 1 81.06 90 SER B N 1
ATOM 1575 C CA . SER B 1 90 ? 11.461 -1.07 -6.191 1 81.06 90 SER B CA 1
ATOM 1576 C C . SER B 1 90 ? 10.422 -2.111 -5.77 1 81.06 90 SER B C 1
ATOM 1578 O O . SER B 1 90 ? 9.383 -1.768 -5.207 1 81.06 90 SER B O 1
ATOM 1580 N N . LYS B 1 91 ? 10.625 -3.371 -6.242 1 83.62 91 LYS B N 1
ATOM 1581 C CA . LYS B 1 91 ? 9.727 -4.461 -5.883 1 83.62 91 LYS B CA 1
ATOM 1582 C C . LYS B 1 91 ? 10.422 -5.473 -4.977 1 83.62 91 LYS B C 1
ATOM 1584 O O . LYS B 1 91 ? 11.602 -5.781 -5.168 1 83.62 91 LYS B O 1
ATOM 1589 N N . SER B 1 92 ? 9.844 -5.758 -3.93 1 91.44 92 SER B N 1
ATOM 1590 C CA . SER B 1 92 ? 10.344 -6.816 -3.059 1 91.44 92 SER B CA 1
ATOM 1591 C C . SER B 1 92 ? 9.273 -7.875 -2.812 1 91.44 92 SER B C 1
ATOM 1593 O O . SER B 1 92 ? 8.078 -7.605 -2.959 1 91.44 92 SER B O 1
ATOM 1595 N N . MET B 1 93 ? 9.719 -9.086 -2.594 1 94.12 93 MET B N 1
ATOM 1596 C CA . MET B 1 93 ? 8.805 -10.195 -2.334 1 94.12 93 MET B CA 1
ATOM 1597 C C . MET B 1 93 ? 9.07 -10.812 -0.968 1 94.12 93 MET B C 1
ATOM 1599 O O . MET B 1 93 ? 10.219 -10.906 -0.537 1 94.12 93 MET B O 1
ATOM 1603 N N . GLU B 1 94 ? 8.078 -11.227 -0.417 1 95.69 94 GLU B N 1
ATOM 1604 C CA . GLU B 1 94 ? 8.211 -11.961 0.836 1 95.69 94 GLU B CA 1
ATOM 1605 C C . GLU B 1 94 ? 7.043 -12.93 1.031 1 95.69 94 GLU B C 1
ATOM 1607 O O . GLU B 1 94 ? 6.035 -12.844 0.325 1 95.69 94 GLU B O 1
ATOM 1612 N N . ALA B 1 95 ? 7.23 -13.891 1.929 1 96.06 95 ALA B N 1
ATOM 1613 C CA . ALA B 1 95 ? 6.145 -14.758 2.375 1 96.06 95 ALA B CA 1
ATOM 1614 C C . ALA B 1 95 ? 5.59 -14.297 3.721 1 96.06 95 ALA B C 1
ATOM 1616 O O . ALA B 1 95 ? 6.344 -13.852 4.59 1 96.06 95 ALA B O 1
ATOM 1617 N N . GLN B 1 96 ? 4.398 -14.289 3.842 1 93.44 96 GLN B N 1
ATOM 1618 C CA . GLN B 1 96 ? 3.699 -14.031 5.098 1 93.44 96 GLN B CA 1
ATOM 1619 C C . GLN B 1 96 ? 2.652 -15.102 5.375 1 93.44 96 GLN B C 1
ATOM 1621 O O . GLN B 1 96 ? 1.625 -15.164 4.699 1 93.44 96 GLN B O 1
ATOM 1626 N N . ASN B 1 97 ? 2.986 -15.953 6.406 1 88.31 97 ASN B N 1
ATOM 1627 C CA . ASN B 1 97 ? 2.186 -17.141 6.668 1 88.31 97 ASN B CA 1
ATOM 1628 C C . ASN B 1 97 ? 2.078 -18.031 5.43 1 88.31 97 ASN B C 1
ATOM 1630 O O . ASN B 1 97 ? 3.09 -18.5 4.906 1 88.31 97 ASN B O 1
ATOM 1634 N N . ASP B 1 98 ? 0.94 -18.203 4.789 1 87.94 98 ASP B N 1
ATOM 1635 C CA . ASP B 1 98 ? 0.771 -19.062 3.623 1 87.94 98 ASP B CA 1
ATOM 1636 C C . ASP B 1 98 ? 0.546 -18.234 2.357 1 87.94 98 ASP B C 1
ATOM 1638 O O . ASP B 1 98 ? 0.264 -18.781 1.292 1 87.94 98 ASP B O 1
ATOM 1642 N N . SER B 1 99 ? 0.879 -16.922 2.6 1 96.44 99 SER B N 1
ATOM 1643 C CA . SER B 1 99 ? 0.629 -16.016 1.473 1 96.44 99 SER B CA 1
ATOM 1644 C C . SER B 1 99 ? 1.933 -15.484 0.896 1 96.44 99 SER B C 1
ATOM 1646 O O . SER B 1 99 ? 2.977 -15.539 1.55 1 96.44 99 SER B O 1
ATOM 1648 N N . LEU B 1 100 ? 1.884 -15.055 -0.329 1 97.5 100 LEU B N 1
ATOM 1649 C CA . LEU B 1 100 ? 2.979 -14.312 -0.94 1 97.5 100 LEU B CA 1
ATOM 1650 C C . LEU B 1 100 ? 2.646 -12.828 -1.023 1 97.5 100 LEU B C 1
ATOM 1652 O O . LEU B 1 100 ? 1.498 -12.453 -1.279 1 97.5 100 LEU B O 1
ATOM 1656 N N . VAL B 1 101 ? 3.666 -12.055 -0.826 1 96.94 101 VAL B N 1
ATOM 1657 C CA . VAL B 1 101 ? 3.459 -10.609 -0.806 1 96.94 101 VAL B CA 1
ATOM 1658 C C . VAL B 1 101 ? 4.402 -9.938 -1.805 1 96.94 101 VAL B C 1
ATOM 1660 O O . VAL B 1 101 ? 5.609 -10.188 -1.794 1 96.94 101 VAL B O 1
ATOM 1663 N N . LEU B 1 102 ? 3.842 -9.172 -2.689 1 95.69 102 LEU B N 1
ATOM 1664 C CA . LEU B 1 102 ? 4.59 -8.25 -3.533 1 95.69 102 LEU B CA 1
ATOM 1665 C C . LEU B 1 102 ? 4.527 -6.828 -2.979 1 95.69 102 LEU B C 1
ATOM 1667 O O . LEU B 1 102 ? 3.441 -6.254 -2.857 1 95.69 102 LEU B O 1
ATOM 1671 N N . SER B 1 103 ? 5.68 -6.27 -2.598 1 95.31 103 SER B N 1
ATOM 1672 C CA . SER B 1 103 ? 5.746 -4.941 -1.995 1 95.31 103 SER B CA 1
ATOM 1673 C C . SER B 1 103 ? 6.398 -3.938 -2.939 1 95.31 103 SER B C 1
ATOM 1675 O O . SER B 1 103 ? 7.449 -4.219 -3.521 1 95.31 103 SER B O 1
ATOM 1677 N N . ILE B 1 104 ? 5.77 -2.838 -3.037 1 92.31 104 ILE B N 1
ATOM 1678 C CA . ILE B 1 104 ? 6.254 -1.759 -3.891 1 92.31 104 ILE B CA 1
ATOM 1679 C C . ILE B 1 104 ? 6.379 -0.474 -3.076 1 92.31 104 ILE B C 1
ATOM 1681 O O . ILE B 1 104 ? 5.453 -0.096 -2.354 1 92.31 104 ILE B O 1
ATOM 1685 N N . THR B 1 105 ? 7.52 0.19 -3.137 1 91.56 105 THR B N 1
ATOM 1686 C CA . THR B 1 105 ? 7.734 1.454 -2.441 1 91.56 105 THR B CA 1
ATOM 1687 C C . THR B 1 105 ? 8.062 2.568 -3.43 1 91.56 105 THR B C 1
ATOM 1689 O O . THR B 1 105 ? 8.836 2.363 -4.371 1 91.56 105 THR B O 1
ATOM 1692 N N . LYS B 1 106 ? 7.41 3.715 -3.246 1 89.19 106 LYS B N 1
ATOM 1693 C CA . LYS B 1 106 ? 7.664 4.883 -4.082 1 89.19 106 LYS B CA 1
ATOM 1694 C C . LYS B 1 106 ? 7.688 6.16 -3.252 1 89.19 106 LYS B C 1
ATOM 1696 O O . LYS B 1 106 ? 6.875 6.332 -2.342 1 89.19 106 LYS B O 1
ATOM 1701 N N . VAL B 1 107 ? 8.648 6.941 -3.561 1 88.88 107 VAL B N 1
ATOM 1702 C CA . VAL B 1 107 ? 8.648 8.289 -3.012 1 88.88 107 VAL B CA 1
ATOM 1703 C C . VAL B 1 107 ? 7.766 9.195 -3.869 1 88.88 107 VAL B C 1
ATOM 1705 O O . VAL B 1 107 ? 7.922 9.25 -5.09 1 88.88 107 VAL B O 1
ATOM 1708 N N . LEU B 1 108 ? 6.738 9.789 -3.244 1 87.44 108 LEU B N 1
ATOM 1709 C CA . LEU B 1 108 ? 5.828 10.648 -3.998 1 87.44 108 LEU B CA 1
ATOM 1710 C C . LEU B 1 108 ? 6.387 12.062 -4.109 1 87.44 108 LEU B C 1
ATOM 1712 O O . LEU B 1 108 ? 6.891 12.617 -3.131 1 87.44 108 LEU B O 1
ATOM 1716 N N . PRO B 1 109 ? 6.418 12.523 -5.406 1 76.81 109 PRO B N 1
ATOM 1717 C CA . PRO B 1 109 ? 6.945 13.875 -5.609 1 76.81 109 PRO B CA 1
ATOM 1718 C C . PRO B 1 109 ? 6.117 14.945 -4.906 1 76.81 109 PRO B C 1
ATOM 1720 O O . PRO B 1 109 ? 4.887 14.875 -4.902 1 76.81 109 PRO B O 1
ATOM 1723 N N . VAL B 1 110 ? 6.648 15.625 -3.943 1 73.88 110 VAL B N 1
ATOM 1724 C CA . VAL B 1 110 ? 5.973 16.75 -3.32 1 73.88 110 VAL B CA 1
ATOM 1725 C C . VAL B 1 110 ? 6.406 18.047 -4 1 73.88 110 VAL B C 1
ATOM 1727 O O . VAL B 1 110 ? 7.594 18.25 -4.277 1 73.88 110 VAL B O 1
ATOM 1730 N N . ALA B 1 111 ? 5.547 18.625 -5.035 1 59.19 111 ALA B N 1
ATOM 1731 C CA . ALA B 1 111 ? 5.941 19.875 -5.68 1 59.19 111 ALA B CA 1
ATOM 1732 C C . ALA B 1 111 ? 6.535 20.844 -4.672 1 59.19 111 ALA B C 1
ATOM 1734 O O . ALA B 1 111 ? 6.051 20.953 -3.543 1 59.19 111 ALA B O 1
ATOM 1735 N N . PRO B 1 112 ? 7.73 21.297 -5 1 51.25 112 PRO B N 1
ATOM 1736 C CA . PRO B 1 112 ? 8.297 22.375 -4.191 1 51.25 112 PRO B CA 1
ATOM 1737 C C . PRO B 1 112 ? 7.273 23.453 -3.83 1 51.25 112 PRO B C 1
ATOM 1739 O O . PRO B 1 112 ? 6.242 23.562 -4.5 1 51.25 112 PRO B O 1
ATOM 1742 N N . GLY B 1 113 ? 7.238 24.203 -2.562 1 44.69 113 GLY B N 1
ATOM 1743 C CA . GLY B 1 113 ? 6.547 25.422 -2.172 1 44.69 113 GLY B CA 1
ATOM 1744 C C . GLY B 1 113 ? 6.188 26.297 -3.35 1 44.69 113 GLY B C 1
ATOM 1745 O O . GLY B 1 113 ? 7.066 26.766 -4.074 1 44.69 113 GLY B O 1
ATOM 1746 N N . ALA B 1 114 ? 5.035 26.078 -4.023 1 35.91 114 ALA B N 1
ATOM 1747 C CA . ALA B 1 114 ? 4.582 27.328 -4.617 1 35.91 114 ALA B CA 1
ATOM 1748 C C . ALA B 1 114 ? 4.18 28.328 -3.543 1 35.91 114 ALA B C 1
ATOM 1750 O O . ALA B 1 114 ? 3.705 27.953 -2.473 1 35.91 114 ALA B O 1
#

Foldseek 3Di:
DDKDKDKDKAALVRLVVLVVVLCVVPVVVDPDFDWDDWDFPDFVFTKIWTWGAHVVRPGTDIDIDTSVRSVVSVVVSCVVVVNDDDPPWDWDWGDDDRIIMIMTMDDDDDPDDD/DDKDKDKDKAALVRLVVLVVVLCVVPVVVDPDADWDDWDFPDFVFTKIWTWGAHVVRPGTDIDIDGSVRSVVSVVVSCVVVVNDDDPPWDWDWGDDDRIIMIMTMDDDDDPDDD

Sequence (228 aa):
MIVENRRIIFSPEAVREAVKLYRESFPQKQPPGVLGPIILRNQAPLALGISVQAVGASNFREIEMAETEIAAMLILYCRRLKIPLPRASSKSMEAQNDSLVLSITKVLPVAPGAMIVENRRIIFSPEAVREAVKLYRESFPQKQPPGVLGPIILRNQAPLALGISVQAVGASNFREIEMAETEIAAMLILYCRRLKIPLPRASSKSMEAQNDSLVLSITKVLPVAPGA

Organism: Rhodospirillum centenum (strain ATCC 51521 / SW) (NCBI:txid414684)

Solvent-accessible surface area (backbone atoms only — not comparable to full-atom values): 12799 Å² total; per-residue (Å²): 86,38,38,37,39,39,34,40,36,29,29,56,64,37,46,52,53,26,51,52,49,42,38,69,73,37,51,90,81,36,81,69,56,48,82,57,65,74,42,82,73,36,71,85,72,39,27,37,35,37,27,34,26,37,80,91,47,92,57,74,44,79,44,76,38,46,47,68,54,50,49,52,30,52,50,51,41,29,55,76,67,67,49,88,68,78,84,92,52,59,71,46,75,45,70,55,92,75,22,42,33,48,36,36,52,45,77,50,83,71,80,70,92,123,86,38,37,36,40,39,35,41,35,29,29,56,62,37,48,52,52,25,51,52,50,41,39,68,74,38,51,91,82,36,82,70,55,48,80,56,64,73,43,82,72,36,71,87,70,40,28,38,35,37,26,34,26,36,80,91,49,92,57,72,45,78,44,76,39,46,47,69,52,49,50,52,31,51,51,51,40,29,54,74,68,68,49,89,69,76,84,90,53,57,73,48,75,44,70,53,93,76,23,41,32,47,35,37,49,43,76,51,85,70,79,72,90,123

pLDDT: mean 89.75, std 10.24, range [35.69, 97.5]

Nearest PDB structures (foldseek):
  7yer-assembly1_A  TM=4.024E-01  e=2.660E+00  Ebola virus
  3srv-assembly1_A  TM=2.601E-01  e=8.261E-01  Homo sapiens
  2kxo-assembly1_B  TM=2.418E-01  e=7.792E-01  Neisseria gonorrhoeae
  8jsn-assembly1_A  TM=4.181E-01  e=4.774E+00  Ebola virus
  7yer-assembly1_A  TM=4.866E-01  e=2.745E+00  Ebola virus